Protein AF-A0A4Y8BKF9-F1 (afdb_monomer_lite)

pLDDT: mean 77.12, std 15.65, range [38.72, 96.5]

Secondary structure (DSSP, 8-state):
-EEEPPPTT-TTTTTTTTT-EEE-S-HHHHHHHHHHHHHHHHHHHTT-S--SHHHHHHHHHHHHHTTS-EEEEEEE-TT----HHHHHHHHHHHHHHHHTTT--EEEEEESB-TTT-S-EEEEEEESHHHHHHHHHHHHHHTTSSS-HHHHH--S-PPPHHHH-TT---B-HHHHHHHHHHHHHHHHHHHT-S-HHHHHHHHHHHHHHHHHHHHHHHHHHHHH-------S--SSTTS-HHHHHHHHHHHHHHHHHH--

Foldseek 3Di:
DKFAFQALVDCVPCVLLVLKDFQDDDPVVVVVLNVLSVQLVVCVVVVHPCSCSSVSSVVQVVRQVVVHGKIKAKWAQQQDDLEPVSSVVLSVVLSVVCNVVVWGWMKDWFQADQFPRHTIIMTIHPPRVVSLQSSLVSSCVVVSDVHSCGTRDDPDRGGNCVVPVPGDGDHSVVVNVVVVVVVVVVCVVVVPCPPVNVVVVVVVVVVVVVVVVVVVVVVVVVPPPDDDDPDDPPPVVDDPVRVVVVVVVVVVVVVVVVD

Radius of gyration: 30.46 Å; chains: 1; bounding box: 53×56×96 Å

Structure (mmCIF, N/CA/C/O backbone):
data_AF-A0A4Y8BKF9-F1
#
_entry.id   AF-A0A4Y8BKF9-F1
#
loop_
_atom_site.group_PDB
_atom_site.id
_atom_site.type_symbol
_atom_site.label_atom_id
_atom_site.label_alt_id
_atom_site.label_comp_id
_atom_site.label_asym_id
_atom_site.label_entity_id
_atom_site.label_seq_id
_atom_site.pdbx_PDB_ins_code
_atom_site.Cartn_x
_atom_site.Cartn_y
_atom_site.Cartn_z
_atom_site.occupancy
_atom_site.B_iso_or_equiv
_atom_site.auth_seq_id
_atom_site.auth_comp_id
_atom_site.auth_asym_id
_atom_site.auth_atom_id
_atom_site.pdbx_PDB_model_num
ATOM 1 N N . MET A 1 1 ? -1.433 5.515 13.920 1.00 78.81 1 MET A N 1
ATOM 2 C CA . MET A 1 1 ? -2.351 6.659 13.879 1.00 78.81 1 MET A CA 1
ATOM 3 C C . MET A 1 1 ? -3.638 6.262 13.173 1.00 78.81 1 MET A C 1
ATOM 5 O O . MET A 1 1 ? -3.646 6.139 11.949 1.00 78.81 1 MET A O 1
ATOM 9 N N . ILE A 1 2 ? -4.714 6.058 13.935 1.00 82.31 2 ILE A N 1
ATOM 10 C CA . ILE A 1 2 ? -6.032 5.704 13.391 1.00 82.31 2 ILE A CA 1
ATOM 11 C C . ILE A 1 2 ? -6.789 6.954 12.957 1.00 82.31 2 ILE A C 1
ATOM 13 O O . ILE A 1 2 ? -6.888 7.935 13.692 1.00 82.31 2 ILE A O 1
ATOM 17 N N . GLN A 1 3 ? -7.345 6.897 11.757 1.00 81.69 3 GLN A N 1
ATOM 18 C CA . GLN A 1 3 ? -8.170 7.928 11.153 1.00 81.69 3 GLN A CA 1
ATOM 19 C C . GLN A 1 3 ? -9.443 7.292 10.590 1.00 81.69 3 GLN A C 1
ATOM 21 O O . GLN A 1 3 ? -9.523 6.081 10.365 1.00 81.69 3 GLN A O 1
ATOM 26 N N . GLN A 1 4 ? -10.439 8.130 10.308 1.00 77.81 4 GLN A N 1
ATOM 27 C CA . GLN A 1 4 ? -11.587 7.717 9.504 1.00 77.81 4 GLN A CA 1
ATOM 28 C C . GLN A 1 4 ? -11.123 7.140 8.156 1.00 77.81 4 GLN A C 1
ATOM 30 O O . GLN A 1 4 ? -10.035 7.466 7.662 1.00 77.81 4 GLN A O 1
ATOM 35 N N . ALA A 1 5 ? -11.940 6.276 7.548 1.00 68.25 5 ALA A N 1
ATOM 36 C CA . ALA A 1 5 ? -11.662 5.805 6.195 1.00 68.25 5 ALA A CA 1
ATOM 37 C C . ALA A 1 5 ? -11.415 6.996 5.266 1.00 68.25 5 ALA A C 1
ATOM 39 O O . ALA A 1 5 ? -12.181 7.967 5.252 1.00 68.25 5 ALA A O 1
ATOM 40 N N . ARG A 1 6 ? -10.357 6.909 4.457 1.00 75.56 6 ARG A N 1
ATOM 41 C CA . ARG A 1 6 ? -10.142 7.877 3.384 1.00 75.56 6 ARG A CA 1
ATOM 42 C C . ARG A 1 6 ? -11.386 7.907 2.494 1.00 75.56 6 ARG A C 1
ATOM 44 O O . ARG A 1 6 ? -11.911 6.867 2.101 1.00 75.56 6 ARG A O 1
ATOM 51 N N . SER A 1 7 ? -11.865 9.107 2.175 1.00 65.25 7 SER A N 1
ATOM 52 C CA . SER A 1 7 ? -13.007 9.258 1.273 1.00 65.25 7 SER A CA 1
ATOM 53 C C . SER A 1 7 ? -12.655 8.773 -0.135 1.00 65.25 7 SER A C 1
ATOM 55 O O . SER A 1 7 ? -11.487 8.775 -0.535 1.00 65.25 7 SER A O 1
ATOM 57 N N . SER A 1 8 ? -13.666 8.450 -0.941 1.00 61.62 8 SER A N 1
ATOM 58 C CA . SER A 1 8 ? -13.463 8.118 -2.356 1.00 61.62 8 SER A CA 1
ATOM 59 C C . SER A 1 8 ? -12.890 9.264 -3.189 1.00 61.62 8 SER A C 1
ATOM 61 O O . SER A 1 8 ? -12.451 9.041 -4.311 1.00 61.62 8 SER A O 1
ATOM 63 N N . ASN A 1 9 ? -12.856 10.486 -2.654 1.00 63.34 9 ASN A N 1
ATOM 64 C CA . ASN A 1 9 ? -12.213 11.634 -3.286 1.00 63.34 9 ASN A CA 1
ATOM 65 C C . ASN A 1 9 ? -10.770 11.849 -2.787 1.00 63.34 9 ASN A C 1
ATOM 67 O O . ASN A 1 9 ? -10.042 12.650 -3.370 1.00 63.34 9 ASN A O 1
ATOM 71 N N . SER A 1 10 ? -10.315 11.115 -1.764 1.00 70.56 10 SER A N 1
ATOM 72 C CA . SER A 1 10 ? -8.987 11.280 -1.161 1.00 70.56 10 SER A CA 1
ATOM 73 C C . SER A 1 10 ? -7.849 10.942 -2.119 1.00 70.56 10 SER A C 1
ATOM 75 O O . SER A 1 10 ? -7.680 9.794 -2.520 1.00 70.56 10 SER A O 1
ATOM 77 N N . ARG A 1 11 ? -6.991 11.919 -2.413 1.00 71.00 11 ARG A N 1
ATOM 78 C CA . ARG A 1 11 ? -5.780 11.707 -3.224 1.00 71.00 11 ARG A CA 1
ATOM 79 C C . ARG A 1 11 ? -4.718 10.827 -2.539 1.00 71.00 11 ARG A C 1
ATOM 81 O O . ARG A 1 11 ? -3.703 10.551 -3.166 1.00 71.00 11 ARG A O 1
ATOM 88 N N . SER A 1 12 ? -4.930 10.419 -1.283 1.00 73.00 12 SER A N 1
ATOM 89 C CA . SER A 1 12 ? -3.997 9.568 -0.529 1.00 73.00 12 SER A CA 1
ATOM 90 C C . SER A 1 12 ? -4.264 8.070 -0.687 1.00 73.00 12 SER A C 1
ATOM 92 O O . SER A 1 12 ? -3.336 7.281 -0.576 1.00 73.00 12 SER A O 1
ATOM 94 N N . PHE A 1 13 ? -5.513 7.667 -0.942 1.00 83.88 13 PHE A N 1
ATOM 95 C CA . PHE A 1 13 ? -5.872 6.253 -1.079 1.00 83.88 13 PHE A CA 1
ATOM 96 C C . PHE A 1 13 ? -5.719 5.784 -2.530 1.00 83.88 13 PHE A C 1
ATOM 98 O O . PHE A 1 13 ? -6.175 6.473 -3.446 1.00 83.88 13 PHE A O 1
ATOM 105 N N . LEU A 1 14 ? -5.092 4.623 -2.741 1.00 85.50 14 LEU A N 1
ATOM 106 C CA . LEU A 1 14 ? -4.638 4.151 -4.056 1.00 85.50 14 LEU A CA 1
ATOM 107 C C . LEU A 1 14 ? -3.698 5.165 -4.720 1.00 85.50 14 LEU A C 1
ATOM 109 O O . LEU A 1 14 ? -3.727 5.362 -5.941 1.00 85.50 14 LEU A O 1
ATOM 113 N N . ARG A 1 15 ? -2.886 5.863 -3.919 1.00 84.69 15 ARG A N 1
ATOM 114 C CA . ARG A 1 15 ? -1.826 6.735 -4.439 1.00 84.69 15 ARG A CA 1
ATOM 115 C C . ARG A 1 15 ? -0.695 5.867 -4.966 1.00 84.69 15 ARG A C 1
ATOM 117 O O . ARG A 1 15 ? -0.382 5.954 -6.149 1.00 84.69 15 ARG A O 1
ATOM 124 N N . GLU A 1 16 ? -0.220 4.949 -4.136 1.00 86.62 16 GLU A N 1
ATOM 125 C CA . GLU A 1 16 ? 0.826 3.978 -4.470 1.00 86.62 16 GLU A CA 1
ATOM 126 C C . GLU A 1 16 ? 0.186 2.701 -5.032 1.00 86.62 16 GLU A C 1
ATOM 128 O O . GLU A 1 16 ? 0.509 1.586 -4.642 1.00 86.62 16 GLU A O 1
ATOM 133 N N . ALA A 1 17 ? -0.782 2.871 -5.939 1.00 83.00 17 ALA A N 1
ATOM 134 C CA . ALA A 1 17 ? -1.580 1.775 -6.490 1.00 83.00 17 ALA A CA 1
ATOM 135 C C . ALA A 1 17 ? -0.741 0.744 -7.262 1.00 83.00 17 ALA A C 1
ATOM 137 O O . ALA A 1 17 ? -1.149 -0.403 -7.380 1.00 83.00 17 ALA A O 1
ATOM 138 N N . GLU A 1 18 ? 0.416 1.143 -7.793 1.00 83.44 18 GLU A N 1
ATOM 139 C CA . GLU A 1 18 ? 1.339 0.233 -8.479 1.00 83.44 18 GLU A CA 1
ATOM 140 C C . GLU A 1 18 ? 1.978 -0.780 -7.516 1.00 83.44 18 GLU A C 1
ATOM 142 O O . GLU A 1 18 ? 2.166 -1.941 -7.875 1.00 83.44 18 GLU A O 1
ATOM 147 N N . ASP A 1 19 ? 2.229 -0.363 -6.274 1.00 82.56 19 ASP A N 1
ATOM 148 C CA . ASP A 1 19 ? 2.961 -1.138 -5.270 1.00 82.56 19 ASP A CA 1
ATOM 149 C C . ASP A 1 19 ? 2.094 -1.526 -4.062 1.00 82.56 19 ASP A C 1
ATOM 151 O O . ASP A 1 19 ? 2.598 -2.038 -3.059 1.00 82.56 19 ASP A O 1
ATOM 155 N N . CYS A 1 20 ? 0.779 -1.318 -4.142 1.00 86.00 20 CYS A N 1
ATOM 156 C CA . CYS A 1 20 ? -0.128 -1.667 -3.058 1.00 86.00 20 CYS A CA 1
ATOM 157 C C . CYS A 1 20 ? -0.299 -3.186 -2.921 1.00 86.00 20 CYS A C 1
ATOM 159 O O . CYS A 1 20 ? 0.032 -3.980 -3.807 1.00 86.00 20 CYS A O 1
ATOM 161 N N . VAL A 1 21 ? -0.804 -3.609 -1.768 1.00 88.19 21 VAL A N 1
ATOM 162 C CA . VAL A 1 21 ? -1.146 -5.002 -1.483 1.00 88.19 21 VAL A CA 1
ATOM 163 C C . VAL A 1 21 ? -2.627 -5.075 -1.159 1.00 8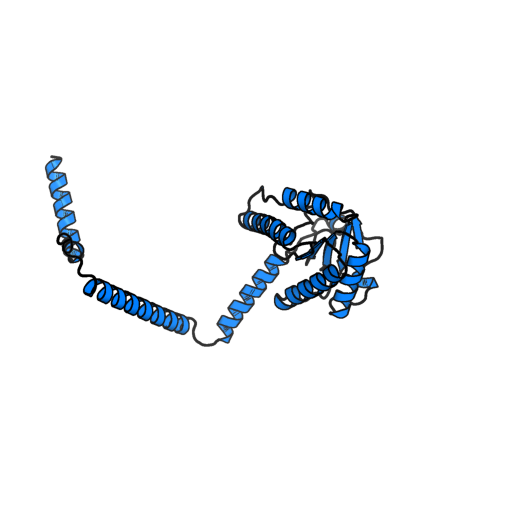8.19 21 VAL A C 1
ATOM 165 O O . VAL A 1 21 ? -3.105 -4.370 -0.269 1.00 88.19 21 VAL A O 1
ATOM 168 N N . LEU A 1 22 ? -3.342 -5.941 -1.873 1.00 87.38 22 LEU A N 1
ATOM 169 C CA . LEU A 1 22 ? -4.737 -6.267 -1.604 1.00 87.38 22 LEU A CA 1
ATOM 170 C C . LEU A 1 22 ? -4.801 -7.473 -0.661 1.00 87.38 22 LEU A C 1
ATOM 172 O O . LEU A 1 22 ? -4.317 -8.545 -1.016 1.00 87.38 22 LEU A O 1
ATOM 176 N N . ILE A 1 23 ? -5.420 -7.306 0.508 1.00 90.69 23 ILE A N 1
ATOM 177 C CA . ILE A 1 23 ? -5.769 -8.404 1.418 1.00 90.69 23 ILE A CA 1
ATOM 178 C C . ILE A 1 23 ? -7.295 -8.506 1.433 1.00 90.69 23 ILE A C 1
ATOM 180 O O . ILE A 1 23 ? -7.961 -7.677 2.050 1.00 90.69 23 ILE A O 1
ATOM 184 N N . LEU A 1 24 ? -7.862 -9.467 0.704 1.00 87.88 24 LEU A N 1
ATOM 185 C CA . LEU A 1 24 ? -9.312 -9.634 0.539 1.00 87.88 24 LEU A CA 1
ATOM 186 C C . LEU A 1 24 ? -9.714 -11.092 0.786 1.00 87.88 24 LEU A C 1
ATOM 188 O O . LEU A 1 24 ? -8.884 -11.990 0.767 1.00 87.88 24 LEU A O 1
ATOM 192 N N . ASP A 1 25 ? -11.007 -11.311 0.981 1.00 85.00 25 ASP A N 1
ATOM 193 C CA . ASP A 1 25 ? -11.620 -12.586 1.370 1.00 85.00 25 ASP A CA 1
ATOM 194 C C . ASP A 1 25 ? -11.544 -13.702 0.315 1.00 85.00 25 ASP A C 1
ATOM 196 O O . ASP A 1 25 ? -11.769 -14.866 0.638 1.00 85.00 25 ASP A O 1
ATOM 200 N N . SER A 1 26 ? -11.289 -13.362 -0.951 1.00 81.81 26 SER A N 1
ATOM 201 C CA . SER A 1 26 ? -11.258 -14.329 -2.049 1.00 81.81 26 SER A CA 1
ATOM 202 C C . SER A 1 26 ? -10.315 -13.915 -3.174 1.00 81.81 26 SER A C 1
ATOM 204 O O . SER A 1 26 ? -10.102 -12.728 -3.443 1.00 81.81 26 SER A O 1
ATOM 206 N N . VAL A 1 27 ? -9.786 -14.914 -3.883 1.00 81.81 27 VAL A N 1
ATOM 207 C CA . VAL A 1 27 ? -8.914 -14.718 -5.050 1.00 81.81 27 VAL A CA 1
ATOM 208 C C . VAL A 1 27 ? -9.668 -14.015 -6.181 1.00 81.81 27 VAL A C 1
ATOM 210 O O . VAL A 1 27 ? -9.088 -13.202 -6.898 1.00 81.81 27 VAL A O 1
ATOM 213 N N . GLU A 1 28 ? -10.970 -14.263 -6.322 1.00 85.19 28 GLU A N 1
ATOM 214 C CA . GLU A 1 28 ? -11.837 -13.584 -7.281 1.00 85.19 28 GLU A CA 1
ATOM 215 C C . GLU A 1 28 ? -11.883 -12.075 -7.023 1.00 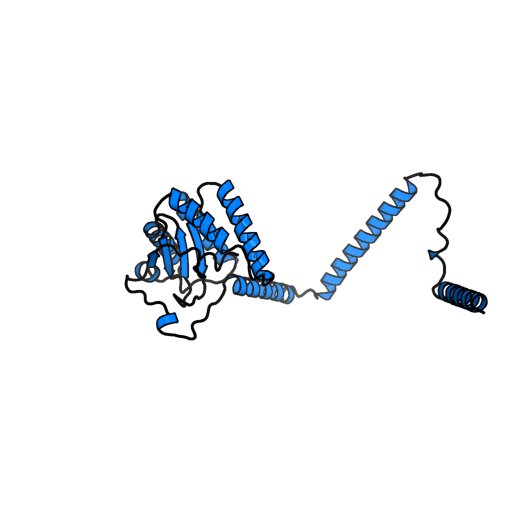85.19 28 GLU A C 1
ATOM 217 O O . GLU A 1 28 ? -11.674 -11.287 -7.950 1.00 85.19 28 GLU A O 1
ATOM 222 N N . ASN A 1 29 ? -12.088 -11.665 -5.766 1.00 82.44 29 ASN A N 1
ATOM 223 C CA . ASN A 1 29 ? -12.086 -10.253 -5.392 1.00 82.44 29 ASN A CA 1
ATOM 224 C C . ASN A 1 29 ? -10.698 -9.629 -5.591 1.00 82.44 29 ASN A C 1
ATOM 226 O O . ASN A 1 29 ? -10.603 -8.531 -6.144 1.00 82.44 29 ASN A O 1
ATOM 230 N N . ILE A 1 30 ? -9.621 -10.333 -5.223 1.00 82.81 30 ILE A N 1
ATOM 231 C CA . ILE A 1 30 ? -8.242 -9.875 -5.466 1.00 82.81 30 ILE A CA 1
ATOM 232 C C . ILE A 1 30 ? -8.019 -9.624 -6.959 1.00 82.81 30 ILE A C 1
ATOM 234 O O . ILE A 1 30 ? -7.621 -8.525 -7.341 1.00 82.81 30 ILE A O 1
ATOM 238 N N . ASN A 1 31 ? -8.333 -10.595 -7.817 1.00 80.44 31 ASN A N 1
ATOM 239 C CA . ASN A 1 31 ? -8.144 -10.483 -9.263 1.00 80.44 31 ASN A CA 1
ATOM 240 C C . ASN A 1 31 ? -8.976 -9.346 -9.868 1.00 80.44 31 ASN A C 1
ATOM 242 O O . ASN A 1 31 ? -8.484 -8.588 -10.710 1.00 80.44 31 ASN A O 1
ATOM 246 N N . TYR A 1 32 ? -10.224 -9.197 -9.419 1.00 90.75 32 TYR A N 1
ATOM 247 C CA . TYR A 1 32 ? -11.100 -8.118 -9.855 1.00 90.75 32 TYR A CA 1
ATOM 248 C C . TYR A 1 32 ? -10.501 -6.743 -9.532 1.00 90.75 32 TYR A C 1
ATOM 250 O O . TYR A 1 32 ? -10.295 -5.929 -10.437 1.00 90.75 32 TYR A O 1
ATOM 258 N N . PHE A 1 33 ? -10.150 -6.491 -8.268 1.00 89.75 33 PHE A N 1
ATOM 259 C CA . PHE A 1 33 ? -9.596 -5.199 -7.857 1.00 89.75 33 PHE A CA 1
ATOM 260 C C . PHE A 1 33 ? -8.196 -4.953 -8.417 1.00 89.75 33 PHE A C 1
ATOM 262 O O . PHE A 1 33 ? -7.894 -3.818 -8.790 1.00 89.75 33 PHE A O 1
ATOM 269 N N . GLN A 1 34 ? -7.381 -5.996 -8.581 1.00 87.88 34 GLN A N 1
ATOM 270 C CA . GLN A 1 34 ? -6.091 -5.888 -9.255 1.00 87.88 34 GLN A CA 1
ATOM 271 C C . GLN A 1 34 ? -6.263 -5.427 -10.706 1.00 87.88 34 GLN A C 1
ATOM 273 O O . GLN A 1 34 ? -5.511 -4.574 -11.170 1.00 87.88 34 GLN A O 1
ATOM 278 N N . SER A 1 35 ? -7.278 -5.921 -11.424 1.00 86.81 35 SER A N 1
ATOM 279 C CA . SER A 1 35 ? -7.554 -5.471 -12.796 1.00 86.81 35 SER A CA 1
ATOM 280 C C . SER A 1 35 ? -7.942 -3.986 -12.856 1.00 86.81 35 SER A C 1
ATOM 282 O O . SER A 1 35 ? -7.447 -3.248 -13.713 1.00 86.81 35 SER A O 1
ATOM 284 N N . LEU A 1 36 ? -8.762 -3.514 -11.907 1.00 90.12 36 LEU A N 1
ATOM 285 C CA . LEU A 1 36 ? -9.132 -2.102 -11.795 1.00 90.12 36 LEU A CA 1
ATOM 286 C C . LEU A 1 36 ? -7.909 -1.234 -11.493 1.00 90.12 36 LEU A C 1
ATOM 288 O O . LEU A 1 36 ? -7.715 -0.200 -12.131 1.00 90.12 36 LEU A O 1
ATOM 292 N N . ILE A 1 37 ? -7.064 -1.671 -10.560 1.00 88.50 37 ILE A N 1
ATOM 293 C CA . ILE A 1 37 ? -5.828 -0.981 -10.186 1.00 88.50 37 ILE A CA 1
ATOM 294 C C . ILE A 1 37 ? -4.852 -0.920 -11.363 1.00 88.50 37 ILE A C 1
ATOM 296 O O . ILE A 1 37 ? -4.347 0.159 -11.668 1.00 88.50 37 ILE A O 1
ATOM 300 N N . ASN A 1 38 ? -4.648 -2.023 -12.085 1.00 86.62 38 ASN A N 1
ATOM 301 C CA . ASN A 1 38 ? -3.784 -2.060 -13.267 1.00 86.62 38 ASN A CA 1
ATOM 302 C C . ASN A 1 38 ? -4.249 -1.057 -14.332 1.00 86.62 38 ASN A C 1
ATOM 304 O O . ASN A 1 38 ? -3.431 -0.334 -14.902 1.00 86.62 38 ASN A O 1
ATOM 308 N N . ASN A 1 39 ? -5.563 -0.956 -14.555 1.00 89.75 39 ASN A N 1
ATOM 309 C CA . ASN A 1 39 ? -6.135 0.039 -15.462 1.00 89.75 39 ASN A CA 1
ATOM 310 C C . ASN A 1 39 ? -5.879 1.473 -14.975 1.00 89.75 39 ASN A C 1
ATOM 312 O O . ASN A 1 39 ? -5.490 2.330 -15.769 1.00 89.75 39 ASN A O 1
ATOM 316 N N . VAL A 1 40 ? -6.050 1.739 -13.676 1.00 89.19 40 VAL A N 1
ATOM 317 C CA . VAL A 1 40 ? -5.749 3.049 -13.074 1.00 89.19 40 VAL A CA 1
ATOM 318 C C . VAL A 1 40 ? -4.278 3.418 -13.272 1.00 89.19 40 VAL A C 1
ATOM 320 O O . VAL A 1 40 ? -3.981 4.538 -13.691 1.00 89.19 40 VAL A O 1
ATOM 323 N N . VAL A 1 41 ? -3.360 2.489 -12.999 1.00 87.88 41 VAL A N 1
ATOM 324 C CA . VAL A 1 41 ? -1.910 2.690 -13.141 1.00 87.88 41 VAL A CA 1
ATOM 325 C C . VAL A 1 41 ? -1.535 2.951 -14.601 1.00 87.88 41 VAL A C 1
ATOM 327 O O . VAL A 1 41 ? -0.834 3.922 -14.882 1.00 87.88 41 VAL A O 1
ATOM 330 N N . ALA A 1 42 ? -2.048 2.155 -15.545 1.00 88.12 42 ALA A N 1
ATOM 331 C CA . ALA A 1 42 ? -1.788 2.341 -16.973 1.00 88.12 42 ALA A CA 1
ATOM 332 C C . ALA A 1 42 ? -2.227 3.731 -17.464 1.00 88.12 42 ALA A C 1
ATOM 334 O O . ALA A 1 42 ? -1.465 4.437 -18.122 1.00 88.12 42 ALA A O 1
ATOM 335 N N . LYS A 1 43 ? -3.427 4.170 -17.071 1.00 89.44 43 LYS A N 1
ATOM 336 C CA . LYS A 1 43 ? -3.952 5.495 -17.428 1.00 89.44 43 LYS A CA 1
ATOM 337 C C . LYS A 1 43 ? -3.160 6.644 -16.807 1.00 89.44 43 LYS A C 1
ATOM 339 O O . LYS A 1 43 ? -2.952 7.663 -17.462 1.00 89.44 43 LYS A O 1
ATOM 344 N N . ARG A 1 44 ? -2.682 6.486 -15.565 1.00 86.31 44 ARG A N 1
ATOM 345 C CA . ARG A 1 44 ? -1.790 7.468 -14.918 1.00 86.31 44 ARG A CA 1
ATOM 346 C C . ARG A 1 44 ? -0.481 7.624 -15.685 1.00 86.31 44 ARG A C 1
ATOM 348 O O . ARG A 1 44 ? -0.077 8.753 -15.935 1.00 86.31 44 ARG A O 1
ATOM 355 N N . LYS A 1 45 ? 0.131 6.516 -16.116 1.00 85.94 45 LYS A N 1
ATOM 356 C CA . LYS A 1 45 ? 1.358 6.531 -16.934 1.00 85.94 45 LYS A CA 1
ATOM 357 C C . LYS A 1 45 ? 1.155 7.238 -18.281 1.00 85.94 45 LYS A C 1
ATOM 359 O O . LYS A 1 45 ? 2.073 7.883 -18.773 1.00 85.94 45 LYS A O 1
ATOM 364 N N . ASN A 1 46 ? -0.061 7.192 -18.824 1.00 86.88 46 ASN A N 1
ATOM 365 C CA . ASN A 1 46 ? -0.451 7.911 -20.041 1.00 86.88 46 ASN A CA 1
ATOM 366 C C . ASN A 1 46 ? -0.903 9.367 -19.801 1.00 86.88 46 ASN A C 1
ATOM 368 O O . ASN A 1 46 ? -1.372 10.015 -20.735 1.00 86.88 46 ASN A O 1
ATOM 372 N N . ASN A 1 47 ? -0.775 9.899 -18.577 1.00 84.00 47 ASN A N 1
ATOM 373 C CA . ASN A 1 47 ? -1.226 11.242 -18.186 1.00 84.00 47 ASN A CA 1
ATOM 374 C C . ASN A 1 47 ? -2.722 11.512 -18.453 1.00 84.00 47 ASN A C 1
ATOM 376 O O . ASN A 1 47 ? -3.128 12.650 -18.701 1.00 84.00 47 ASN A O 1
ATOM 380 N N . GLU A 1 48 ? -3.567 10.479 -18.392 1.00 86.12 48 GLU A N 1
ATOM 381 C CA . GLU A 1 48 ? -5.007 10.646 -18.578 1.00 86.12 48 GLU A CA 1
ATOM 382 C C . GLU A 1 48 ? -5.656 11.346 -17.375 1.00 86.12 48 GLU A C 1
ATOM 384 O O . GLU A 1 48 ? -5.421 10.998 -16.217 1.00 86.12 48 GLU A O 1
ATOM 389 N N . THR A 1 49 ? -6.555 12.298 -17.643 1.00 80.81 49 THR A N 1
ATOM 390 C CA . THR A 1 49 ? -7.309 13.006 -16.594 1.00 80.81 49 THR A CA 1
ATOM 391 C C . THR A 1 49 ? -8.274 12.078 -15.844 1.00 80.81 49 THR A C 1
ATOM 393 O O . THR A 1 49 ? -8.447 12.206 -14.631 1.00 80.81 49 THR A O 1
ATOM 396 N N . TYR A 1 50 ? -8.887 11.117 -16.545 1.00 84.12 50 TYR A N 1
ATOM 397 C CA . TYR A 1 50 ? -9.894 10.202 -16.000 1.00 84.12 50 TYR A CA 1
ATOM 398 C C . TYR A 1 50 ? -9.344 8.783 -15.868 1.00 84.12 50 TYR A C 1
ATOM 400 O O . TYR A 1 50 ? -9.504 7.928 -16.738 1.00 84.12 50 TYR A O 1
ATOM 408 N N . THR A 1 51 ? -8.712 8.522 -14.728 1.00 86.19 51 THR A N 1
ATOM 409 C CA . THR A 1 51 ? -8.003 7.257 -14.482 1.00 86.19 51 THR A CA 1
ATOM 410 C C . THR A 1 51 ? -8.904 6.117 -14.004 1.00 86.19 51 THR A C 1
ATOM 412 O O . THR A 1 51 ? -8.484 4.969 -14.048 1.00 86.19 51 THR A O 1
ATOM 415 N N . GLY A 1 52 ? -10.133 6.393 -13.552 1.00 87.88 52 GLY A N 1
ATOM 416 C CA . GLY A 1 52 ? -10.997 5.391 -12.905 1.00 87.88 52 GLY A CA 1
ATOM 417 C C . GLY A 1 52 ? -10.684 5.169 -11.415 1.00 87.88 52 GLY A C 1
ATOM 418 O O . GLY A 1 52 ? -11.242 4.282 -10.770 1.00 87.88 52 GLY A O 1
ATOM 419 N N . ALA A 1 53 ? -9.760 5.954 -10.844 1.00 87.88 53 ALA A N 1
ATOM 420 C CA . ALA A 1 53 ? -9.299 5.764 -9.470 1.00 87.88 53 ALA A CA 1
ATOM 421 C C . ALA A 1 53 ? -10.395 6.030 -8.431 1.00 87.88 53 ALA A C 1
ATOM 423 O O . ALA A 1 53 ? -10.361 5.472 -7.338 1.00 87.88 53 ALA A O 1
ATOM 424 N N . LYS A 1 54 ? -11.344 6.928 -8.721 1.00 88.62 54 LYS A N 1
ATOM 425 C CA . LYS A 1 54 ? -12.466 7.209 -7.817 1.00 88.62 54 LYS A CA 1
ATOM 426 C C . LYS A 1 54 ? -13.389 5.998 -7.732 1.00 88.62 54 LYS A C 1
ATOM 428 O O . LYS A 1 54 ? -13.669 5.534 -6.636 1.00 88.62 54 LYS A O 1
ATOM 433 N N . GLU A 1 55 ? -13.762 5.454 -8.876 1.00 89.50 55 GLU A N 1
ATOM 434 C CA . GLU A 1 55 ? -14.637 4.300 -9.025 1.00 89.50 55 GLU A CA 1
ATOM 435 C C . GLU A 1 55 ? -14.020 3.063 -8.364 1.00 89.50 55 GLU A C 1
ATOM 437 O O . GLU A 1 55 ? -14.694 2.373 -7.602 1.00 89.50 55 GLU A O 1
ATOM 442 N N . ALA A 1 56 ? -12.717 2.832 -8.570 1.00 91.19 56 ALA A N 1
ATOM 443 C CA . ALA A 1 56 ? -11.988 1.755 -7.900 1.00 91.19 56 ALA A CA 1
ATOM 444 C C . ALA A 1 56 ? -12.041 1.891 -6.367 1.00 91.19 56 ALA A C 1
ATOM 446 O O . ALA A 1 56 ? -12.347 0.923 -5.672 1.00 91.19 56 ALA A O 1
ATOM 447 N N . ARG A 1 57 ? -11.813 3.102 -5.831 1.00 92.50 57 ARG A N 1
ATOM 448 C CA . ARG A 1 57 ? -11.916 3.370 -4.385 1.00 92.50 57 ARG A CA 1
ATOM 449 C C . ARG A 1 57 ? -13.333 3.167 -3.861 1.00 92.50 57 ARG A C 1
ATOM 451 O O . ARG A 1 57 ? -13.497 2.586 -2.796 1.00 92.50 57 ARG A O 1
ATOM 458 N N . GLU A 1 58 ? -14.351 3.640 -4.577 1.00 92.19 58 GLU A N 1
ATOM 459 C CA . GLU A 1 58 ? -15.754 3.503 -4.161 1.00 92.19 58 GLU A CA 1
ATOM 460 C C . GLU A 1 58 ? -16.167 2.043 -4.053 1.00 92.19 58 GLU A C 1
ATOM 462 O O . GLU A 1 58 ? -16.711 1.638 -3.027 1.00 92.19 58 GLU A O 1
ATOM 467 N N . GLN A 1 59 ? -15.853 1.246 -5.074 1.00 94.19 59 GLN A N 1
ATOM 468 C CA . GLN A 1 59 ? -16.179 -0.176 -5.091 1.00 94.19 59 GLN A CA 1
ATOM 469 C C . GLN A 1 59 ? -15.437 -0.944 -3.997 1.00 94.19 59 GLN A C 1
ATOM 471 O O . GLN A 1 59 ? -16.028 -1.779 -3.315 1.00 94.19 59 GLN A O 1
ATOM 476 N N . LEU A 1 60 ? -14.161 -0.625 -3.784 1.00 93.44 60 LEU A N 1
ATOM 477 C CA . LEU A 1 60 ? -13.337 -1.280 -2.777 1.00 93.44 60 LEU A CA 1
ATOM 478 C C . LEU A 1 60 ? -13.802 -0.945 -1.354 1.00 93.44 60 LEU A C 1
ATOM 480 O O . LEU A 1 60 ? -13.972 -1.841 -0.531 1.00 93.44 60 LEU A O 1
ATOM 484 N N . LEU A 1 61 ? -14.085 0.330 -1.069 1.00 93.62 61 LEU A N 1
ATOM 485 C CA . LEU A 1 61 ? -14.651 0.742 0.219 1.00 93.62 61 LEU A CA 1
ATOM 486 C C . LEU A 1 61 ? -16.037 0.130 0.440 1.00 93.62 61 LEU A C 1
ATOM 488 O O . LEU A 1 61 ? -16.359 -0.241 1.565 1.00 93.62 61 LEU A O 1
ATOM 492 N N . ALA A 1 62 ? -16.858 0.026 -0.608 1.00 94.44 62 ALA A N 1
ATOM 493 C CA . ALA A 1 62 ? -18.162 -0.622 -0.525 1.00 94.44 62 ALA A CA 1
ATOM 494 C C . ALA A 1 62 ? -18.034 -2.115 -0.194 1.00 94.44 62 ALA A C 1
ATOM 496 O O . ALA A 1 62 ? -18.780 -2.596 0.657 1.00 94.44 62 ALA A O 1
ATOM 497 N N . LEU A 1 63 ? -17.072 -2.824 -0.800 1.00 94.81 63 LEU A N 1
ATOM 498 C CA . LEU A 1 63 ? -16.773 -4.213 -0.455 1.00 94.81 63 LEU A CA 1
ATOM 499 C C . LEU A 1 63 ? -16.354 -4.326 1.016 1.00 94.81 63 LEU A C 1
ATOM 501 O O . LEU A 1 63 ? -16.990 -5.054 1.770 1.00 94.81 63 LEU A O 1
ATOM 505 N N . LEU A 1 64 ? -15.338 -3.571 1.441 1.00 93.88 64 LEU A N 1
ATOM 506 C CA . LEU A 1 64 ? -14.777 -3.652 2.796 1.00 93.88 64 LEU A CA 1
ATOM 507 C C . LEU A 1 64 ? -15.815 -3.337 3.886 1.00 93.88 64 LEU A C 1
ATOM 509 O O . LEU A 1 64 ? -15.863 -4.020 4.907 1.00 93.88 64 LEU A O 1
ATOM 513 N N . LYS A 1 65 ? -16.717 -2.377 3.636 1.00 94.44 65 LYS A N 1
ATOM 514 C CA . LYS A 1 65 ? -17.823 -2.033 4.550 1.00 94.44 65 LYS A CA 1
ATOM 515 C C . LYS A 1 65 ? -18.788 -3.188 4.820 1.00 94.44 65 LYS A C 1
ATOM 517 O O . LYS A 1 65 ? -19.473 -3.164 5.838 1.00 94.44 65 LYS A O 1
ATOM 522 N N . ARG A 1 66 ? -18.858 -4.195 3.942 1.00 94.44 66 ARG A N 1
ATOM 523 C CA . ARG A 1 66 ? -19.671 -5.400 4.178 1.00 94.44 66 ARG A CA 1
ATOM 524 C C . ARG A 1 66 ? -19.083 -6.297 5.268 1.00 94.44 66 ARG A C 1
ATOM 526 O O . ARG A 1 66 ? -19.831 -7.070 5.854 1.00 94.44 66 ARG A O 1
ATOM 533 N N . TYR A 1 67 ? -17.780 -6.191 5.534 1.00 91.81 67 TYR A N 1
ATOM 534 C CA . TYR A 1 67 ? -17.074 -7.004 6.528 1.00 91.81 67 TYR A CA 1
ATOM 535 C C . TYR A 1 67 ? -16.883 -6.280 7.866 1.00 91.81 67 TYR A C 1
ATOM 537 O O . TYR A 1 67 ? -16.603 -6.925 8.873 1.00 91.81 67 TYR A O 1
ATOM 545 N N . GLY A 1 68 ? -17.035 -4.954 7.906 1.00 92.62 68 GLY A N 1
ATOM 546 C CA . GLY A 1 68 ? -16.939 -4.188 9.145 1.00 92.62 68 GLY A CA 1
ATOM 547 C C . GLY A 1 68 ? -16.737 -2.693 8.933 1.00 92.62 68 GLY A C 1
ATOM 548 O O . GLY A 1 68 ? -16.796 -2.176 7.817 1.00 92.62 68 GLY A O 1
ATOM 549 N N . GLU A 1 69 ? -16.487 -1.988 10.035 1.00 93.62 69 GLU A N 1
ATOM 550 C CA . GLU A 1 69 ? -16.113 -0.577 9.993 1.00 93.62 69 GLU A CA 1
ATOM 551 C C . GLU A 1 69 ? -14.765 -0.416 9.279 1.00 93.62 69 GLU A C 1
ATOM 553 O O . GLU A 1 69 ? -13.775 -1.046 9.652 1.00 93.62 69 GLU A O 1
ATOM 558 N N . VAL A 1 70 ? -14.733 0.439 8.254 1.00 94.50 70 VAL A N 1
ATOM 559 C CA . VAL A 1 70 ? -13.511 0.746 7.507 1.00 94.50 70 VAL A CA 1
ATOM 560 C C . VAL A 1 70 ? -12.858 1.979 8.109 1.00 94.50 70 VAL A C 1
ATOM 562 O O . VAL A 1 70 ? -13.499 3.022 8.255 1.00 94.50 70 VAL A O 1
ATOM 565 N N . LYS A 1 71 ? -11.569 1.868 8.410 1.00 93.81 71 LYS A N 1
ATOM 566 C CA . LYS A 1 71 ? -10.732 2.934 8.964 1.00 93.81 71 LYS A CA 1
ATOM 567 C C . LYS A 1 71 ? -9.382 2.958 8.254 1.00 93.81 71 LYS A C 1
ATOM 569 O O . LYS A 1 71 ? -9.052 2.056 7.485 1.00 93.81 71 LYS A O 1
ATOM 574 N N . THR A 1 72 ? -8.620 4.014 8.502 1.00 92.19 72 THR A N 1
ATOM 575 C CA . THR A 1 72 ? -7.248 4.146 8.010 1.00 92.19 72 THR A CA 1
ATOM 576 C C . THR A 1 72 ? -6.288 4.052 9.186 1.00 92.19 72 THR A C 1
ATOM 578 O O . THR A 1 72 ? -6.461 4.775 10.163 1.00 92.19 72 THR A O 1
ATOM 581 N N . ALA A 1 73 ? -5.270 3.207 9.093 1.00 92.69 73 ALA A N 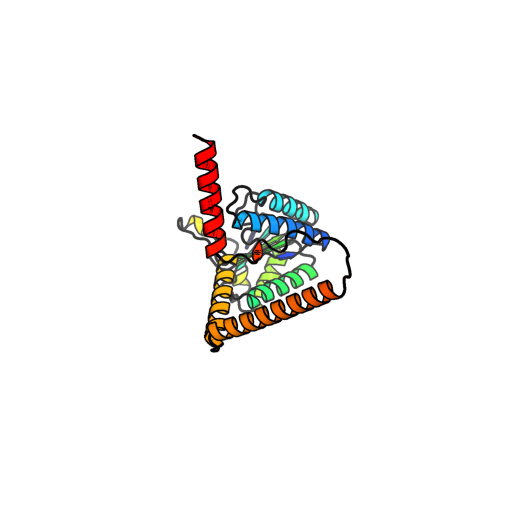1
ATOM 582 C CA . ALA A 1 73 ? -4.159 3.151 10.029 1.00 92.69 73 ALA A CA 1
ATOM 583 C C . ALA A 1 73 ? -2.879 3.587 9.322 1.00 92.69 73 ALA A C 1
ATOM 585 O O . ALA A 1 73 ? -2.527 3.042 8.281 1.00 92.69 73 ALA A O 1
ATOM 586 N N . ASN A 1 74 ? -2.174 4.554 9.899 1.00 92.19 74 ASN A N 1
ATOM 587 C CA . ASN A 1 74 ? -0.844 4.938 9.442 1.00 92.19 74 ASN A CA 1
ATOM 588 C C . ASN A 1 74 ? 0.199 4.522 10.482 1.00 92.19 74 ASN A C 1
ATOM 590 O O . ASN A 1 74 ? 0.026 4.833 11.663 1.00 92.19 74 ASN A O 1
ATOM 594 N N . VAL A 1 75 ? 1.270 3.864 10.045 1.00 93.38 75 VAL A N 1
ATOM 595 C CA . VAL A 1 75 ? 2.359 3.367 10.898 1.00 93.38 75 VAL A CA 1
ATOM 596 C C . VAL A 1 75 ? 3.687 3.888 10.369 1.00 93.38 75 VAL A C 1
ATOM 598 O O . VAL A 1 75 ? 3.996 3.693 9.196 1.00 93.38 75 VAL A O 1
ATOM 601 N N . TRP A 1 76 ? 4.474 4.553 11.212 1.00 93.06 76 TRP A N 1
ATOM 602 C CA . TRP A 1 76 ? 5.793 5.046 10.820 1.00 93.06 76 TRP A CA 1
ATOM 603 C C . TRP A 1 76 ? 6.798 3.912 10.636 1.00 93.06 76 TRP A C 1
ATOM 605 O O . TRP A 1 76 ? 6.793 2.923 11.367 1.00 93.06 76 TRP A O 1
ATOM 615 N N . CYS A 1 77 ? 7.672 4.087 9.649 1.00 92.94 77 CYS A N 1
ATOM 616 C CA . CYS A 1 77 ? 8.770 3.176 9.350 1.00 92.94 77 CYS A CA 1
ATOM 617 C C . CYS A 1 77 ? 9.986 3.979 8.866 1.00 92.94 77 CYS A C 1
ATOM 619 O O . CYS A 1 77 ? 10.429 3.851 7.727 1.00 92.94 77 CYS A O 1
ATOM 621 N N . ARG A 1 78 ? 10.501 4.878 9.713 1.00 91.31 78 ARG A N 1
ATOM 622 C CA . ARG A 1 78 ? 11.494 5.896 9.313 1.00 91.31 78 ARG A CA 1
ATOM 623 C C . ARG A 1 78 ? 12.820 5.330 8.811 1.00 91.31 78 ARG A C 1
ATOM 625 O O . ARG A 1 78 ? 13.499 6.004 8.043 1.00 91.31 78 ARG A O 1
ATOM 632 N N . ASN A 1 79 ? 13.156 4.106 9.205 1.00 91.44 79 ASN A N 1
ATOM 633 C CA . ASN A 1 79 ? 14.366 3.408 8.775 1.00 91.44 79 ASN A CA 1
ATOM 634 C C . ASN A 1 79 ? 14.082 2.406 7.640 1.00 91.44 79 ASN A C 1
ATOM 636 O O . ASN A 1 79 ? 14.803 1.420 7.496 1.00 91.44 79 ASN A O 1
ATOM 640 N N . LEU A 1 80 ? 13.010 2.611 6.864 1.00 91.69 80 LEU A N 1
ATOM 641 C CA . LEU A 1 80 ? 12.652 1.745 5.743 1.00 91.69 80 LEU A CA 1
ATOM 642 C C . LEU A 1 80 ? 13.791 1.672 4.717 1.00 91.69 80 LEU A C 1
ATOM 644 O O . LEU A 1 80 ? 14.249 2.688 4.195 1.00 91.69 80 LEU A O 1
ATOM 648 N N . ILE A 1 81 ? 14.193 0.448 4.384 1.00 88.38 81 ILE A N 1
ATOM 649 C CA . ILE A 1 81 ? 15.147 0.183 3.307 1.00 88.38 81 ILE A CA 1
ATOM 650 C C . ILE A 1 81 ? 14.383 0.168 1.984 1.00 88.38 81 ILE A C 1
ATOM 652 O O . ILE A 1 81 ? 13.530 -0.692 1.757 1.00 88.38 81 ILE A O 1
ATOM 656 N N . VAL A 1 82 ? 14.690 1.124 1.108 1.00 84.81 82 VAL A N 1
ATOM 657 C CA . VAL A 1 82 ? 14.034 1.269 -0.198 1.00 84.81 82 VAL A CA 1
ATOM 658 C C . VAL A 1 82 ? 14.805 0.480 -1.252 1.00 84.81 82 VAL A C 1
ATOM 660 O O . VAL A 1 82 ? 15.478 1.045 -2.108 1.00 84.81 82 VAL A O 1
ATOM 663 N N . GLU A 1 83 ? 14.710 -0.840 -1.141 1.00 82.81 83 GLU A N 1
ATOM 664 C CA . GLU A 1 83 ? 15.216 -1.796 -2.124 1.00 82.81 83 GLU A CA 1
ATOM 665 C C . GLU A 1 83 ? 14.082 -2.723 -2.550 1.00 82.81 83 GLU A C 1
ATOM 667 O O . GLU A 1 83 ? 13.333 -3.203 -1.695 1.00 82.81 83 GLU A O 1
ATOM 672 N N . ILE A 1 84 ? 13.955 -3.022 -3.844 1.00 77.31 84 ILE A N 1
ATOM 673 C CA . ILE A 1 84 ? 12.823 -3.816 -4.352 1.00 77.31 84 ILE A CA 1
ATOM 674 C C . ILE A 1 84 ? 12.606 -5.142 -3.611 1.00 77.31 84 ILE A C 1
ATOM 676 O O . ILE A 1 84 ? 11.471 -5.490 -3.281 1.00 77.31 84 ILE A O 1
ATOM 680 N N . ASP A 1 85 ? 13.684 -5.866 -3.319 1.00 79.56 85 ASP A N 1
ATOM 681 C CA . ASP A 1 85 ? 13.606 -7.168 -2.660 1.00 79.56 85 ASP A CA 1
ATOM 682 C C . ASP A 1 85 ? 13.116 -7.016 -1.215 1.00 79.56 85 ASP A C 1
ATOM 684 O O . ASP A 1 85 ? 12.274 -7.790 -0.763 1.00 79.56 85 ASP A O 1
ATOM 688 N N . LYS A 1 86 ? 13.556 -5.957 -0.523 1.00 84.56 86 LYS A N 1
ATOM 689 C CA . LYS A 1 86 ? 13.144 -5.634 0.850 1.00 84.56 86 LYS A CA 1
ATOM 690 C C . LYS A 1 86 ? 11.717 -5.122 0.941 1.00 84.56 86 LYS A C 1
ATOM 692 O O . LYS A 1 86 ? 10.976 -5.521 1.838 1.00 84.56 86 LYS A O 1
ATOM 697 N N . ILE A 1 87 ? 11.294 -4.315 -0.025 1.00 83.38 87 ILE A N 1
ATOM 698 C CA . ILE A 1 87 ? 9.907 -3.867 -0.137 1.00 83.38 87 ILE A CA 1
ATOM 699 C C . ILE A 1 87 ? 8.972 -5.056 -0.382 1.00 83.38 87 ILE A C 1
ATOM 701 O O . ILE A 1 87 ? 7.945 -5.176 0.284 1.00 83.38 87 ILE A O 1
ATOM 705 N N . ASN A 1 88 ? 9.329 -5.970 -1.287 1.00 79.38 88 ASN A N 1
ATOM 706 C CA . ASN A 1 88 ? 8.520 -7.159 -1.559 1.00 79.38 88 ASN A CA 1
ATOM 707 C C . ASN A 1 88 ? 8.492 -8.134 -0.373 1.00 79.38 88 ASN A C 1
ATOM 709 O O . ASN A 1 88 ? 7.436 -8.685 -0.064 1.00 79.38 88 ASN A O 1
ATOM 713 N N . GLU A 1 89 ? 9.619 -8.315 0.319 1.00 83.75 89 GLU A N 1
ATOM 714 C CA . GLU A 1 89 ? 9.698 -9.090 1.561 1.00 83.75 89 GLU A CA 1
ATOM 715 C C . GLU A 1 89 ? 8.724 -8.538 2.617 1.00 83.75 89 GLU A C 1
ATOM 717 O O . GLU A 1 89 ? 7.862 -9.273 3.106 1.00 83.75 89 GLU A O 1
ATOM 722 N N . LEU A 1 90 ? 8.782 -7.230 2.894 1.00 88.31 90 LEU A N 1
ATOM 723 C CA . LEU A 1 90 ? 7.888 -6.557 3.839 1.00 88.31 90 LEU A CA 1
ATOM 724 C C . LEU A 1 90 ? 6.410 -6.717 3.451 1.00 88.31 90 LEU A C 1
ATOM 726 O O . LEU A 1 90 ? 5.582 -7.068 4.295 1.00 88.31 90 LEU A O 1
ATOM 730 N N . ARG A 1 91 ? 6.079 -6.497 2.171 1.00 86.50 91 ARG A N 1
ATOM 731 C CA . ARG A 1 91 ? 4.717 -6.657 1.631 1.00 86.50 91 ARG A CA 1
ATOM 732 C C . ARG A 1 91 ? 4.185 -8.064 1.872 1.00 86.50 91 ARG A C 1
ATOM 734 O O . ARG A 1 91 ? 3.073 -8.206 2.371 1.00 86.50 91 ARG A O 1
ATOM 741 N N . ASN A 1 92 ? 4.980 -9.086 1.565 1.00 82.75 92 ASN A N 1
ATOM 742 C CA . ASN A 1 92 ? 4.581 -10.484 1.716 1.00 82.75 92 ASN A CA 1
ATOM 743 C C . ASN A 1 92 ? 4.361 -10.869 3.184 1.00 82.75 92 ASN A C 1
ATOM 745 O O . ASN A 1 92 ? 3.371 -11.528 3.503 1.00 82.75 92 ASN A O 1
ATOM 749 N N . ILE A 1 93 ? 5.252 -10.436 4.084 1.00 87.50 93 ILE A N 1
ATOM 750 C CA . ILE A 1 93 ? 5.121 -10.702 5.524 1.00 87.50 93 ILE A CA 1
ATOM 751 C C . ILE A 1 93 ? 3.834 -10.073 6.065 1.00 87.50 93 ILE A C 1
ATOM 753 O O . ILE A 1 93 ? 3.058 -10.744 6.748 1.00 87.50 93 ILE A O 1
ATOM 757 N N . LEU A 1 94 ? 3.590 -8.798 5.749 1.00 90.19 94 LEU A N 1
ATOM 758 C CA . LEU A 1 94 ? 2.409 -8.082 6.226 1.00 90.19 94 LEU A CA 1
ATOM 759 C C . LEU A 1 94 ? 1.118 -8.641 5.627 1.00 90.19 94 LEU A C 1
ATOM 761 O O . LEU A 1 94 ? 0.160 -8.842 6.370 1.00 90.19 94 LEU A O 1
ATOM 765 N N . ALA A 1 95 ? 1.102 -8.951 4.326 1.00 85.88 95 ALA A N 1
ATOM 766 C CA . ALA A 1 95 ? -0.043 -9.579 3.669 1.00 85.88 95 ALA A CA 1
ATOM 767 C C . ALA A 1 95 ? -0.450 -10.864 4.395 1.00 85.88 95 ALA A C 1
ATOM 769 O O . ALA A 1 95 ? -1.601 -11.013 4.794 1.00 85.88 95 ALA A O 1
ATOM 770 N N . LYS A 1 96 ? 0.526 -11.747 4.640 1.00 84.25 96 LYS A N 1
ATOM 771 C CA . LYS A 1 96 ? 0.314 -13.022 5.323 1.00 84.25 96 LYS A CA 1
ATOM 772 C C . LYS A 1 96 ? -0.195 -12.834 6.755 1.00 84.25 96 LYS A C 1
ATOM 774 O O . LYS A 1 96 ? -1.205 -13.426 7.115 1.00 84.25 96 LYS A O 1
ATOM 779 N N . LYS A 1 97 ? 0.468 -11.994 7.564 1.00 90.44 97 LYS A N 1
ATOM 780 C CA . LYS A 1 97 ? 0.072 -11.761 8.968 1.00 90.44 97 LYS A CA 1
ATOM 781 C C . LYS A 1 97 ? -1.351 -11.187 9.085 1.00 90.44 97 LYS A C 1
ATOM 783 O O . LYS A 1 97 ? -2.066 -11.530 10.023 1.00 90.44 97 LYS A O 1
ATOM 788 N N . LEU A 1 98 ? -1.755 -10.304 8.166 1.00 89.00 98 LEU A N 1
ATOM 789 C CA . LEU A 1 98 ? -3.098 -9.709 8.155 1.00 89.00 98 LEU A CA 1
ATOM 790 C C . LEU A 1 98 ? -4.162 -10.700 7.655 1.00 89.00 98 LEU A C 1
ATOM 792 O O . LEU A 1 98 ? -5.237 -10.794 8.252 1.00 89.00 98 LEU A O 1
ATOM 796 N N . ASP A 1 99 ? -3.849 -11.474 6.615 1.00 85.06 99 ASP A N 1
ATOM 797 C CA . ASP A 1 99 ? -4.736 -12.500 6.058 1.00 85.06 99 ASP A CA 1
ATOM 798 C C . ASP A 1 99 ? -5.038 -13.618 7.070 1.00 85.06 99 ASP A C 1
ATOM 800 O O . ASP A 1 99 ? -6.200 -13.927 7.329 1.00 85.06 99 ASP A O 1
ATOM 804 N N . GLU A 1 100 ? -4.017 -14.120 7.778 1.00 89.44 100 GLU A N 1
ATOM 805 C CA . GLU A 1 100 ? -4.161 -15.123 8.851 1.00 89.44 100 GLU A CA 1
ATOM 806 C C . GLU A 1 100 ? -5.110 -14.673 9.982 1.00 89.44 100 GLU A C 1
ATOM 808 O O . GLU A 1 100 ? -5.661 -15.495 10.721 1.00 89.44 100 GLU A O 1
ATOM 813 N N . LYS A 1 101 ? -5.320 -13.360 10.130 1.00 92.94 101 LYS A N 1
ATOM 814 C CA . LYS A 1 101 ? -6.215 -12.743 11.122 1.00 92.94 101 LYS A CA 1
ATOM 815 C C . LYS A 1 101 ? -7.567 -12.317 10.540 1.00 92.94 101 LYS A C 1
ATOM 817 O O . LYS A 1 101 ? -8.403 -11.769 11.270 1.00 92.94 101 LYS A O 1
ATOM 822 N N . ASN A 1 102 ? -7.819 -12.596 9.260 1.00 91.81 102 ASN A N 1
ATOM 823 C CA . ASN A 1 102 ? -8.983 -12.121 8.512 1.00 91.81 102 ASN A CA 1
ATOM 824 C C . ASN A 1 102 ? -9.137 -10.593 8.637 1.00 91.81 102 ASN A C 1
ATOM 826 O O . ASN A 1 102 ? -10.195 -10.084 9.028 1.00 91.81 102 ASN A O 1
ATOM 830 N N . ILE A 1 103 ? -8.040 -9.865 8.415 1.00 93.50 103 ILE A N 1
ATOM 831 C CA . ILE A 1 103 ? -7.993 -8.402 8.400 1.00 93.50 103 ILE A CA 1
ATOM 832 C C . ILE A 1 103 ? -7.901 -7.957 6.943 1.00 93.50 103 ILE A C 1
ATOM 834 O O . ILE A 1 103 ? -6.832 -7.962 6.338 1.00 93.50 103 ILE A O 1
ATOM 838 N N . PHE A 1 104 ? -9.045 -7.577 6.377 1.00 92.56 104 PHE A N 1
ATOM 839 C CA . PHE A 1 104 ? -9.148 -7.215 4.967 1.00 92.56 104 PHE A CA 1
ATOM 840 C C . PHE A 1 104 ? -8.953 -5.719 4.737 1.00 92.56 104 PHE A C 1
ATOM 842 O O . PHE A 1 104 ? -9.450 -4.876 5.489 1.00 92.56 104 PHE A O 1
ATOM 849 N N . GLY A 1 105 ? -8.260 -5.374 3.661 1.00 93.38 105 GLY A N 1
ATOM 850 C CA . GLY A 1 105 ? -7.968 -3.997 3.315 1.00 93.38 105 GLY A CA 1
ATOM 851 C C . GLY A 1 105 ? -6.905 -3.873 2.241 1.00 93.38 105 GLY A C 1
ATOM 852 O O . GLY A 1 105 ? -6.556 -4.828 1.547 1.00 93.38 105 GLY A O 1
ATOM 853 N N . VAL A 1 106 ? -6.389 -2.658 2.121 1.00 93.44 106 VAL A N 1
ATOM 854 C CA . VAL A 1 106 ? -5.284 -2.331 1.228 1.00 93.44 106 VAL A CA 1
ATOM 855 C C . VAL A 1 106 ? -4.160 -1.725 2.028 1.00 93.44 106 VAL A C 1
ATOM 857 O O . VAL A 1 106 ? -4.372 -0.780 2.787 1.00 93.44 106 VAL A O 1
ATOM 860 N N . LEU A 1 107 ? -2.970 -2.274 1.830 1.00 91.50 107 LEU A N 1
ATOM 861 C CA . LEU A 1 107 ? -1.733 -1.783 2.408 1.00 91.50 107 LEU A CA 1
ATOM 862 C C . LEU A 1 107 ? -0.928 -1.053 1.329 1.00 91.50 107 LEU A C 1
ATOM 864 O O . LEU A 1 107 ? -0.699 -1.582 0.242 1.00 91.50 107 LEU A O 1
ATOM 868 N N . GLU A 1 108 ? -0.489 0.157 1.641 1.00 92.62 108 GLU A N 1
ATOM 869 C CA . GLU A 1 108 ? 0.331 1.006 0.785 1.00 92.62 108 GLU A CA 1
ATOM 870 C C . GLU A 1 108 ? 1.583 1.442 1.544 1.00 92.62 108 GLU A C 1
ATOM 872 O O . GLU A 1 108 ? 1.514 1.779 2.728 1.00 92.62 108 GLU A O 1
ATOM 877 N N . ILE A 1 109 ? 2.721 1.466 0.855 1.00 90.75 109 ILE A N 1
ATOM 878 C CA . ILE A 1 109 ? 3.987 1.943 1.409 1.00 90.75 109 ILE A CA 1
ATOM 879 C C . ILE A 1 109 ? 4.275 3.319 0.823 1.00 90.75 109 ILE A C 1
ATOM 881 O O . ILE A 1 109 ? 4.423 3.457 -0.387 1.00 90.75 109 ILE A O 1
ATOM 885 N N . HIS A 1 110 ? 4.371 4.329 1.680 1.00 90.38 110 HIS A N 1
ATOM 886 C CA . HIS A 1 110 ? 4.574 5.717 1.286 1.00 90.38 110 HIS A CA 1
ATOM 887 C C . HIS A 1 110 ? 5.928 6.199 1.784 1.00 90.38 110 HIS A C 1
ATOM 889 O O . HIS A 1 110 ? 6.211 6.115 2.975 1.00 90.38 110 HIS A O 1
ATOM 895 N N . LEU A 1 111 ? 6.760 6.738 0.894 1.00 85.56 111 LEU A N 1
ATOM 896 C CA . LEU A 1 111 ? 8.072 7.274 1.274 1.00 85.56 111 LEU A CA 1
ATOM 897 C C . LEU A 1 111 ? 7.960 8.667 1.882 1.00 85.56 111 LEU A C 1
ATOM 899 O O . LEU A 1 111 ? 8.586 8.975 2.891 1.00 85.56 111 LEU A O 1
ATOM 903 N N . GLN A 1 112 ? 7.139 9.515 1.275 1.00 82.19 112 GLN A N 1
ATOM 904 C CA . GLN A 1 112 ? 6.830 10.828 1.809 1.00 82.19 112 GLN A CA 1
ATOM 905 C C . GLN A 1 112 ? 5.520 11.304 1.211 1.00 82.19 112 GLN A C 1
ATOM 907 O O . GLN A 1 112 ? 5.350 11.311 -0.009 1.00 82.19 112 GLN A O 1
ATOM 912 N N . ASP A 1 113 ? 4.614 11.773 2.058 1.00 78.56 113 ASP A N 1
ATOM 913 C CA . ASP A 1 113 ? 3.425 12.469 1.600 1.00 78.56 113 ASP A CA 1
ATOM 914 C C . ASP A 1 113 ? 3.226 13.798 2.313 1.00 78.56 113 ASP A C 1
ATOM 916 O O . ASP A 1 113 ? 3.960 14.160 3.230 1.00 78.56 113 ASP A O 1
ATOM 920 N N . ARG A 1 114 ? 2.230 14.554 1.855 1.00 72.44 114 ARG A N 1
ATOM 921 C CA . ARG A 1 114 ? 1.961 15.890 2.389 1.00 72.44 114 ARG A CA 1
ATOM 922 C C . ARG A 1 114 ? 1.411 15.869 3.813 1.00 72.44 114 ARG A C 1
ATOM 924 O O . ARG A 1 114 ? 1.409 16.915 4.450 1.00 72.44 114 ARG A O 1
ATOM 931 N N . GLU A 1 115 ? 0.895 14.735 4.280 1.00 74.88 115 GLU A N 1
ATOM 932 C CA . GLU A 1 115 ? 0.286 14.621 5.601 1.00 74.88 115 GLU A CA 1
ATOM 933 C C . GLU A 1 115 ? 1.338 14.247 6.643 1.00 74.88 115 GLU A C 1
ATOM 935 O O . GLU A 1 115 ? 1.485 14.953 7.629 1.00 74.88 115 GLU A O 1
ATOM 940 N N . ILE A 1 116 ? 2.091 13.173 6.426 1.00 77.00 116 ILE A N 1
ATOM 941 C CA . ILE A 1 116 ? 3.035 12.597 7.389 1.00 77.00 116 ILE A CA 1
ATOM 942 C C . ILE A 1 116 ? 4.475 13.043 7.118 1.00 77.00 116 ILE A C 1
ATOM 944 O O . ILE A 1 116 ? 5.278 13.110 8.046 1.00 77.00 116 ILE A O 1
ATOM 948 N N . ASN A 1 117 ? 4.809 13.373 5.866 1.00 82.62 117 ASN A N 1
ATOM 949 C CA . ASN A 1 117 ? 6.132 13.863 5.468 1.00 82.62 117 ASN A CA 1
ATOM 950 C C . ASN A 1 117 ? 7.295 12.968 5.946 1.00 82.62 117 ASN A C 1
ATOM 952 O O . ASN A 1 117 ? 8.372 13.445 6.300 1.00 82.62 117 ASN A O 1
ATOM 956 N N . SER A 1 118 ? 7.059 11.659 5.985 1.00 85.19 118 SER A N 1
ATOM 957 C CA . SER A 1 118 ? 8.000 10.652 6.465 1.00 85.19 118 SER A CA 1
ATOM 958 C C . SER A 1 118 ? 7.612 9.272 5.922 1.00 85.19 118 SER A C 1
ATOM 960 O O . SER A 1 118 ? 6.421 9.080 5.636 1.00 85.19 118 SER A O 1
ATOM 962 N N . PRO A 1 119 ? 8.555 8.316 5.809 1.00 90.31 119 PRO A N 1
ATOM 963 C CA . PRO A 1 119 ? 8.227 6.952 5.427 1.00 90.31 119 PRO A CA 1
ATOM 964 C C . PRO A 1 119 ? 7.217 6.318 6.386 1.00 90.31 119 PRO A C 1
ATOM 966 O O . PRO A 1 119 ? 7.409 6.304 7.608 1.00 90.31 119 PRO A O 1
ATOM 969 N N . HIS A 1 120 ? 6.120 5.813 5.831 1.00 93.06 120 HIS A N 1
ATOM 970 C CA . HIS A 1 120 ? 5.054 5.175 6.590 1.00 93.06 120 HIS A CA 1
ATOM 971 C C . HIS A 1 120 ? 4.284 4.153 5.752 1.00 93.06 120 HIS A C 1
ATOM 973 O O . HIS A 1 120 ? 4.218 4.217 4.525 1.00 93.06 120 HIS A O 1
ATOM 979 N N . LEU A 1 121 ? 3.640 3.226 6.449 1.00 93.50 121 LEU A N 1
ATOM 980 C CA . LEU A 1 121 ? 2.669 2.297 5.897 1.00 93.50 121 LEU A CA 1
ATOM 981 C C . LEU A 1 121 ? 1.267 2.852 6.138 1.00 93.50 121 LEU A C 1
ATOM 983 O O . LEU A 1 121 ? 0.928 3.192 7.272 1.00 93.50 121 LEU A O 1
ATOM 987 N N . GLN A 1 122 ? 0.453 2.929 5.088 1.00 93.69 122 GLN A N 1
ATOM 988 C CA . GLN A 1 122 ? -0.966 3.269 5.172 1.00 93.69 122 GLN A CA 1
ATOM 989 C C . GLN A 1 122 ? -1.781 2.003 4.915 1.00 93.69 122 GLN A C 1
ATOM 991 O O . GLN A 1 122 ? -1.719 1.421 3.836 1.00 93.69 122 GLN A O 1
ATOM 996 N N . PHE A 1 123 ? -2.573 1.594 5.896 1.00 95.00 123 PHE A N 1
ATOM 997 C CA . PHE A 1 123 ? -3.564 0.538 5.760 1.00 95.00 123 PHE A CA 1
ATOM 998 C C . PHE A 1 123 ? -4.963 1.151 5.732 1.00 95.00 123 PHE A C 1
ATOM 1000 O O . PHE A 1 123 ? -5.321 1.918 6.624 1.00 95.00 123 PHE A O 1
ATOM 1007 N N . VAL A 1 124 ? -5.767 0.815 4.727 1.00 94.62 124 VAL A N 1
ATOM 1008 C CA . VAL A 1 124 ? -7.185 1.193 4.640 1.00 94.62 124 VAL A CA 1
ATOM 1009 C C . VAL A 1 124 ? -8.010 -0.084 4.607 1.00 94.62 124 VAL A C 1
ATOM 1011 O O . VAL A 1 124 ? -7.964 -0.824 3.625 1.00 94.62 124 VAL A O 1
ATOM 1014 N N . GLY A 1 125 ? -8.768 -0.357 5.665 1.00 95.50 125 GLY A N 1
ATOM 1015 C CA . GLY A 1 125 ? -9.436 -1.648 5.807 1.00 95.50 125 GLY A CA 1
ATOM 1016 C C . GLY A 1 125 ? -10.264 -1.793 7.073 1.00 95.50 125 GLY A C 1
ATOM 1017 O O . GLY A 1 125 ? -10.496 -0.826 7.802 1.00 95.50 125 GLY A O 1
ATOM 1018 N N . ILE A 1 126 ? -10.732 -3.017 7.303 1.00 96.25 126 ILE A N 1
ATOM 1019 C CA . ILE A 1 126 ? -11.436 -3.398 8.530 1.00 96.25 126 ILE A CA 1
ATOM 1020 C C . ILE A 1 126 ? -10.442 -3.643 9.667 1.00 96.25 126 ILE A C 1
ATOM 1022 O O . ILE A 1 126 ? -9.274 -3.926 9.414 1.00 96.25 126 ILE A O 1
ATOM 1026 N N . LYS A 1 127 ? -10.908 -3.561 10.922 1.00 95.69 127 LYS A N 1
ATOM 1027 C CA . LYS A 1 127 ? -10.088 -3.823 12.126 1.00 95.69 127 LYS A CA 1
ATOM 1028 C C . LYS A 1 127 ? -8.770 -3.026 12.130 1.00 95.69 127 LYS A C 1
ATOM 1030 O O . LYS A 1 127 ? -7.710 -3.562 12.451 1.00 95.69 127 LYS A O 1
ATOM 1035 N N . ALA A 1 128 ? -8.824 -1.752 11.740 1.00 94.56 128 ALA A N 1
ATOM 1036 C CA . ALA A 1 128 ? -7.628 -0.942 11.512 1.00 94.56 128 ALA A CA 1
ATOM 1037 C C . ALA A 1 128 ? -6.734 -0.810 12.758 1.00 94.56 128 ALA A C 1
ATOM 1039 O O . ALA A 1 128 ? -5.522 -0.745 12.616 1.00 94.56 128 ALA A O 1
ATOM 1040 N N . GLU A 1 129 ? -7.306 -0.819 13.962 1.00 93.50 129 GLU A N 1
ATOM 1041 C CA . GLU A 1 129 ? -6.583 -0.811 15.240 1.00 93.50 129 GLU A CA 1
ATOM 1042 C C . GLU A 1 129 ? -5.731 -2.081 15.442 1.00 93.50 129 GLU A C 1
ATOM 1044 O O . GLU A 1 129 ? -4.579 -2.025 15.882 1.00 93.50 129 GLU A O 1
ATOM 1049 N N . GLU A 1 130 ? -6.282 -3.246 15.091 1.00 95.12 130 GLU A N 1
ATOM 1050 C CA . GLU A 1 130 ? -5.561 -4.521 15.141 1.00 95.12 130 GLU A CA 1
ATOM 1051 C C . GLU A 1 130 ? -4.498 -4.580 14.034 1.00 95.12 130 GLU A C 1
ATOM 1053 O O . GLU A 1 130 ? -3.352 -4.955 14.291 1.00 95.12 130 GLU A O 1
ATOM 1058 N N . ALA A 1 131 ? -4.849 -4.118 12.827 1.00 96.25 131 ALA A N 1
ATOM 1059 C CA . ALA A 1 131 ? -3.927 -4.008 11.701 1.00 96.25 131 ALA A CA 1
ATOM 1060 C C . ALA A 1 131 ? -2.724 -3.117 12.043 1.00 96.25 131 ALA A C 1
ATOM 1062 O O . ALA A 1 131 ? -1.582 -3.505 11.817 1.00 96.25 131 ALA A O 1
ATOM 1063 N N . GLU A 1 132 ? -2.973 -1.947 12.637 1.00 95.81 132 GLU A N 1
ATOM 1064 C CA . GLU A 1 132 ? -1.946 -1.008 13.085 1.00 95.81 132 GLU A CA 1
ATOM 1065 C C . GLU A 1 132 ? -0.945 -1.683 14.022 1.00 95.81 132 GLU A C 1
ATOM 1067 O O . GLU A 1 132 ? 0.260 -1.540 13.838 1.00 95.81 132 GLU A O 1
ATOM 1072 N N . THR A 1 133 ? -1.444 -2.453 14.991 1.00 95.31 133 THR A N 1
ATOM 1073 C CA . THR A 1 133 ? -0.612 -3.147 15.978 1.00 95.31 133 THR A CA 1
ATOM 1074 C C . THR A 1 133 ? 0.268 -4.208 15.313 1.00 95.31 133 THR A C 1
ATOM 1076 O O . THR A 1 133 ? 1.471 -4.256 15.567 1.00 95.31 133 THR A O 1
ATOM 1079 N N . ILE A 1 134 ? -0.298 -5.024 14.417 1.00 96.38 134 ILE A N 1
ATOM 1080 C CA . ILE A 1 134 ? 0.437 -6.065 13.675 1.00 96.38 134 ILE A CA 1
ATOM 1081 C C . ILE A 1 134 ? 1.506 -5.443 12.770 1.00 96.38 134 ILE A C 1
ATOM 1083 O O . ILE A 1 134 ? 2.642 -5.927 12.706 1.00 96.38 134 ILE A O 1
ATOM 1087 N N . ILE A 1 135 ? 1.150 -4.366 12.068 1.00 96.50 135 ILE A N 1
ATOM 1088 C CA . ILE A 1 135 ? 2.063 -3.653 11.178 1.00 96.50 135 ILE A CA 1
ATOM 1089 C C . ILE A 1 135 ? 3.196 -3.026 11.998 1.00 96.50 135 ILE A C 1
ATOM 1091 O O . ILE A 1 135 ? 4.360 -3.236 11.665 1.00 96.50 135 ILE A O 1
ATOM 1095 N N . ALA A 1 136 ? 2.876 -2.338 13.098 1.00 96.19 136 ALA A N 1
ATOM 1096 C CA . ALA A 1 136 ? 3.846 -1.725 14.004 1.00 96.19 136 ALA A CA 1
ATOM 1097 C C . ALA A 1 136 ? 4.832 -2.745 14.588 1.00 96.19 136 ALA A C 1
ATOM 1099 O O . ALA A 1 136 ? 6.038 -2.518 14.567 1.00 96.19 136 ALA A O 1
ATOM 1100 N N . GLN A 1 137 ? 4.338 -3.896 15.050 1.00 96.44 137 GLN A N 1
ATOM 1101 C CA . GLN A 1 137 ? 5.188 -4.992 15.524 1.00 96.44 137 GLN A CA 1
ATOM 1102 C C . GLN A 1 137 ? 6.135 -5.476 14.439 1.00 96.44 137 GLN A C 1
ATOM 1104 O O . GLN A 1 137 ? 7.335 -5.574 14.669 1.00 96.44 137 GLN A O 1
ATOM 1109 N N . THR A 1 138 ? 5.618 -5.687 13.233 1.00 96.44 138 THR A N 1
ATOM 1110 C CA . THR A 1 138 ? 6.425 -6.185 12.118 1.00 96.44 138 THR A CA 1
ATOM 1111 C C . THR A 1 138 ? 7.511 -5.193 11.701 1.00 96.44 138 THR A C 1
ATOM 1113 O O . THR A 1 138 ? 8.646 -5.601 11.477 1.00 96.44 138 THR A O 1
ATOM 1116 N N . VAL A 1 139 ? 7.211 -3.892 11.618 1.00 95.62 139 VAL A N 1
ATOM 1117 C CA . VAL A 1 139 ? 8.236 -2.898 11.246 1.00 95.62 139 VAL A CA 1
ATOM 1118 C C . VAL A 1 139 ? 9.312 -2.741 12.320 1.00 95.62 139 VAL A C 1
ATOM 1120 O O . VAL A 1 139 ? 10.466 -2.504 11.976 1.00 95.62 139 VAL A O 1
ATOM 1123 N N . VAL A 1 140 ? 8.970 -2.916 13.599 1.00 94.50 140 VAL A N 1
ATOM 1124 C CA . VAL A 1 140 ? 9.943 -2.900 14.703 1.00 94.50 140 VAL A CA 1
ATOM 1125 C C . VAL A 1 140 ? 10.799 -4.169 14.698 1.00 94.50 140 VAL A C 1
ATOM 1127 O O . VAL A 1 140 ? 12.018 -4.073 14.799 1.00 94.50 140 VAL A O 1
ATOM 1130 N N . GLU A 1 141 ? 10.193 -5.346 14.510 1.00 95.69 141 GLU A N 1
ATOM 1131 C CA . GLU A 1 141 ? 10.899 -6.633 14.374 1.00 95.69 141 GLU A CA 1
ATOM 1132 C C . GLU A 1 141 ? 11.934 -6.608 13.239 1.00 95.69 141 GLU A C 1
ATOM 1134 O O . GLU A 1 141 ? 13.019 -7.170 13.373 1.00 95.69 141 GLU A O 1
ATOM 1139 N N . LEU A 1 142 ? 11.614 -5.927 12.135 1.00 93.00 142 LEU A N 1
ATOM 1140 C CA . LEU A 1 142 ? 12.493 -5.771 10.973 1.00 93.00 142 LEU A CA 1
ATOM 1141 C C . LEU A 1 142 ? 13.487 -4.601 11.099 1.00 93.00 142 LEU A C 1
ATOM 1143 O O . LEU A 1 142 ? 14.296 -4.389 10.197 1.00 93.00 142 LEU A O 1
ATOM 1147 N N . GLY A 1 143 ? 13.442 -3.833 12.192 1.00 93.75 143 GLY A N 1
ATOM 1148 C CA . GLY A 1 143 ? 14.340 -2.700 12.438 1.00 93.75 143 GLY A CA 1
ATOM 1149 C C . GLY A 1 143 ? 14.020 -1.429 11.639 1.00 93.75 143 GLY A C 1
ATOM 1150 O O . GLY A 1 143 ? 14.820 -0.492 11.631 1.00 93.75 143 GLY A O 1
ATOM 1151 N N . TYR A 1 144 ? 12.855 -1.353 10.991 1.00 93.81 144 TYR A N 1
ATOM 1152 C CA . TYR A 1 144 ? 12.405 -0.161 10.261 1.00 93.81 144 TYR A CA 1
ATOM 1153 C C . TYR A 1 144 ? 11.868 0.944 11.176 1.00 93.81 144 TYR A C 1
ATOM 1155 O O . TYR A 1 144 ? 11.672 2.075 10.727 1.00 93.81 144 TYR A O 1
ATOM 1163 N N . GLU A 1 145 ? 11.661 0.646 12.459 1.00 93.50 145 GLU A N 1
ATOM 1164 C CA . GLU A 1 145 ? 11.313 1.624 13.482 1.00 93.50 145 GLU A CA 1
ATOM 1165 C C . GLU A 1 145 ? 11.879 1.221 14.853 1.00 93.50 145 GLU A C 1
ATOM 1167 O O . GLU A 1 145 ? 12.117 0.043 15.109 1.00 93.50 145 GLU A O 1
ATOM 1172 N N . ILE A 1 146 ? 12.122 2.197 15.733 1.00 91.19 146 ILE A N 1
ATOM 1173 C CA . ILE A 1 146 ? 12.860 1.974 16.993 1.00 91.19 146 ILE A CA 1
ATOM 1174 C C . ILE A 1 146 ? 12.037 1.292 18.094 1.00 91.19 146 ILE A C 1
ATOM 1176 O O . ILE A 1 146 ? 12.599 0.619 18.955 1.00 91.19 146 ILE A O 1
ATOM 1180 N N . SER A 1 147 ? 10.721 1.507 18.120 1.00 92.44 147 SER A N 1
ATOM 1181 C CA . SER A 1 147 ? 9.820 0.942 19.129 1.00 92.44 147 SER A CA 1
ATOM 1182 C C . SER A 1 147 ? 8.371 0.971 18.645 1.00 92.44 147 SER A C 1
ATOM 1184 O O . SER A 1 147 ? 8.033 1.718 17.723 1.00 92.44 147 SER A O 1
ATOM 1186 N N . LEU A 1 148 ? 7.501 0.189 19.291 1.00 91.06 148 LEU A N 1
ATOM 1187 C CA . LEU A 1 148 ? 6.069 0.141 18.974 1.00 91.06 148 LEU A CA 1
ATOM 1188 C C . LEU A 1 148 ? 5.388 1.490 19.187 1.00 91.06 148 LEU A C 1
ATOM 1190 O O . LEU A 1 148 ? 4.640 1.959 18.331 1.00 91.06 148 LEU A O 1
ATOM 1194 N N . GLU A 1 149 ? 5.678 2.135 20.317 1.00 88.44 149 GLU A N 1
ATOM 1195 C CA . GLU A 1 149 ? 5.144 3.454 20.652 1.00 88.44 149 GLU A CA 1
ATOM 1196 C C . GLU A 1 149 ? 5.567 4.478 19.609 1.00 88.44 149 GLU A C 1
ATOM 1198 O O . GLU A 1 149 ? 4.781 5.354 19.239 1.00 88.44 149 GLU A O 1
ATOM 1203 N N . SER A 1 150 ? 6.806 4.350 19.129 1.00 88.31 150 SER A N 1
ATOM 1204 C CA . SER A 1 150 ? 7.293 5.199 18.067 1.00 88.31 150 SER A CA 1
ATOM 1205 C C . SER A 1 150 ? 6.574 4.912 16.756 1.00 88.31 150 SER A C 1
ATOM 1207 O O . SER A 1 150 ? 6.167 5.860 16.112 1.00 88.31 150 SER A O 1
ATOM 1209 N N . ALA A 1 151 ? 6.361 3.656 16.366 1.00 89.62 151 ALA A N 1
ATOM 1210 C CA . ALA A 1 151 ? 5.714 3.310 15.099 1.00 89.62 151 ALA A CA 1
ATOM 1211 C C . ALA A 1 151 ? 4.234 3.733 15.025 1.00 89.62 151 ALA A C 1
ATOM 1213 O O . ALA A 1 151 ? 3.766 4.191 13.982 1.00 89.62 151 ALA A O 1
ATOM 1214 N N . MET A 1 152 ? 3.486 3.597 16.122 1.00 87.31 152 MET A N 1
ATOM 1215 C CA . MET A 1 152 ? 2.031 3.819 16.136 1.00 87.31 152 MET A CA 1
ATOM 1216 C C . MET A 1 152 ? 1.639 5.293 16.338 1.00 87.31 152 MET A C 1
ATOM 1218 O O . MET A 1 152 ? 0.578 5.716 15.880 1.00 87.31 152 MET A O 1
ATOM 1222 N N . SER A 1 153 ? 2.520 6.093 16.944 1.00 68.19 153 SER A N 1
ATOM 1223 C CA . SER A 1 153 ? 2.338 7.501 17.325 1.00 68.19 153 SER A CA 1
ATOM 1224 C C . SER A 1 153 ? 1.091 7.862 18.149 1.00 68.19 153 SER A C 1
ATOM 1226 O O . SER A 1 153 ? 0.011 7.280 18.064 1.00 68.19 153 SER A O 1
ATOM 1228 N N . LYS A 1 154 ? 1.244 8.899 18.980 1.00 58.56 154 LYS A N 1
ATOM 1229 C CA . LYS A 1 154 ? 0.236 9.376 19.935 1.00 58.56 154 LYS A CA 1
ATOM 1230 C C . LYS A 1 154 ? -0.845 10.228 19.258 1.00 58.56 154 LYS A C 1
ATOM 1232 O O . LYS A 1 154 ? -0.582 10.957 18.312 1.00 58.56 154 LYS A O 1
ATOM 1237 N N . LYS A 1 155 ? -2.049 10.174 19.842 1.00 54.53 155 LYS A N 1
ATOM 1238 C CA . LYS A 1 155 ? -3.362 10.728 19.428 1.00 54.53 155 LYS A CA 1
ATOM 1239 C C . LYS A 1 155 ? -3.436 12.173 18.872 1.00 54.53 155 LYS A C 1
ATOM 1241 O O . LYS A 1 155 ? -4.507 12.547 18.411 1.00 54.53 155 LYS A O 1
ATOM 1246 N N . ASN A 1 156 ? -2.359 12.962 18.868 1.00 57.78 156 ASN A N 1
ATOM 1247 C CA . ASN A 1 156 ? -2.351 14.379 18.471 1.00 57.78 156 ASN A CA 1
ATOM 1248 C C . ASN A 1 156 ? -1.500 14.619 17.212 1.00 57.78 156 ASN A C 1
ATOM 1250 O O . ASN A 1 156 ? -0.579 15.432 17.219 1.00 57.78 156 ASN A O 1
ATOM 1254 N N . PHE A 1 157 ? -1.772 13.871 16.146 1.00 66.50 157 PHE A N 1
ATOM 1255 C CA . PHE A 1 157 ? -1.110 14.068 14.860 1.00 66.50 157 PHE A CA 1
ATOM 1256 C C . PHE A 1 157 ? -1.660 15.318 14.156 1.00 66.50 157 PHE A C 1
ATOM 1258 O O . PHE A 1 157 ? -2.864 15.397 13.909 1.00 66.50 157 PHE A O 1
ATOM 1265 N N . ILE A 1 158 ? -0.780 16.263 13.821 1.00 65.44 158 ILE A N 1
ATOM 1266 C CA . ILE A 1 158 ? -1.088 17.434 12.991 1.00 65.44 158 ILE A CA 1
ATOM 1267 C C . ILE A 1 158 ? -0.515 17.171 11.591 1.00 65.44 158 ILE A C 1
ATOM 1269 O O . ILE A 1 158 ? 0.669 16.840 11.487 1.00 65.44 158 ILE A O 1
ATOM 1273 N N . PRO A 1 159 ? -1.313 17.281 10.514 1.00 72.06 159 PRO A N 1
ATOM 1274 C CA . PRO A 1 159 ? -0.807 17.095 9.162 1.00 72.06 159 PRO A CA 1
ATOM 1275 C C . PRO A 1 159 ? 0.276 18.120 8.795 1.00 72.06 159 PRO A C 1
ATOM 1277 O O . PRO A 1 159 ? 0.103 19.324 8.958 1.00 72.06 159 PRO A O 1
ATOM 1280 N N . TYR A 1 160 ? 1.369 17.655 8.197 1.00 75.25 160 TYR A N 1
ATOM 1281 C CA . TYR A 1 160 ? 2.541 18.467 7.868 1.00 75.25 160 TYR A CA 1
ATOM 1282 C C . TYR A 1 160 ? 2.241 19.636 6.919 1.00 75.25 160 TYR A C 1
ATOM 1284 O O . TYR A 1 160 ? 2.855 20.698 7.017 1.00 75.25 160 TYR A O 1
ATOM 1292 N N . TYR A 1 161 ? 1.282 19.480 6.002 1.00 72.50 161 TYR A N 1
ATOM 1293 C CA . TYR A 1 161 ? 0.891 20.559 5.092 1.00 72.50 161 TYR A CA 1
ATOM 1294 C C . TYR A 1 161 ? 0.267 21.768 5.808 1.00 72.50 161 TYR A C 1
ATOM 1296 O O . TYR A 1 161 ? 0.238 22.847 5.214 1.00 72.50 161 TYR A O 1
ATOM 1304 N N . GLU A 1 162 ? -0.252 21.601 7.031 1.00 76.62 162 GLU A N 1
ATOM 1305 C CA . GLU A 1 162 ? -0.812 22.704 7.826 1.00 76.62 162 GLU A CA 1
ATOM 1306 C C . GLU A 1 162 ? 0.296 23.614 8.361 1.00 76.62 162 GLU A C 1
ATOM 1308 O O . GLU A 1 162 ? 0.110 24.824 8.468 1.00 76.62 162 GLU A O 1
ATOM 1313 N N . GLU A 1 163 ? 1.479 23.050 8.603 1.00 76.88 163 GLU A N 1
ATOM 1314 C CA . GLU A 1 163 ? 2.659 23.777 9.070 1.00 76.88 163 GLU A CA 1
ATOM 1315 C C . GLU A 1 163 ? 3.575 24.208 7.913 1.00 76.88 163 GLU A C 1
ATOM 1317 O O . GLU A 1 163 ? 4.294 25.203 8.018 1.00 76.88 163 GLU A O 1
ATOM 1322 N N . ASN A 1 164 ? 3.548 23.492 6.781 1.00 75.19 164 ASN A N 1
ATOM 1323 C CA . ASN A 1 164 ? 4.423 23.752 5.642 1.00 75.19 164 ASN A CA 1
ATOM 1324 C C . ASN A 1 164 ? 3.693 23.714 4.288 1.00 75.19 164 ASN A C 1
ATOM 1326 O O . ASN A 1 164 ? 3.424 22.660 3.704 1.00 75.19 164 ASN A O 1
ATOM 1330 N N . SER A 1 165 ? 3.497 24.897 3.701 1.00 70.38 165 SER A N 1
ATOM 1331 C CA . SER A 1 165 ? 2.874 25.070 2.381 1.00 70.38 165 SER A CA 1
ATOM 1332 C C . SER A 1 165 ? 3.677 24.476 1.215 1.00 70.38 165 SER A C 1
ATOM 1334 O O . SER A 1 165 ? 3.119 24.257 0.139 1.00 70.38 165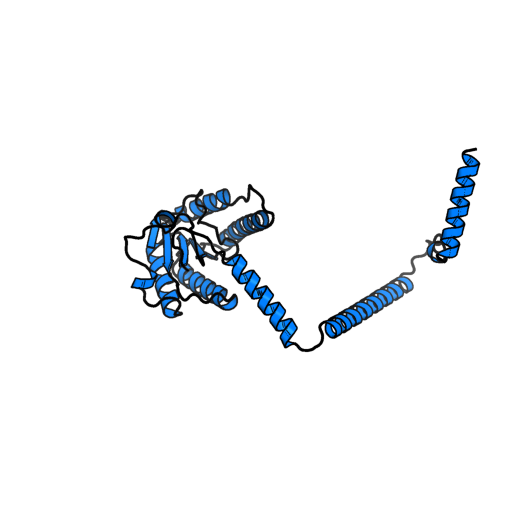 SER A O 1
ATOM 1336 N N . LYS A 1 166 ? 4.968 24.174 1.413 1.00 75.88 166 LYS A N 1
ATOM 1337 C CA . LYS A 1 166 ? 5.857 23.562 0.412 1.00 75.88 166 LYS A CA 1
ATOM 1338 C C . LYS A 1 166 ? 5.954 22.037 0.532 1.00 75.88 166 LYS A C 1
ATOM 1340 O O . LYS A 1 166 ? 6.839 21.458 -0.096 1.00 75.88 166 LYS A O 1
ATOM 1345 N N . ALA A 1 167 ? 5.088 21.388 1.314 1.00 72.94 167 ALA A N 1
ATOM 1346 C CA . ALA A 1 167 ? 5.074 19.933 1.469 1.00 72.94 167 ALA A CA 1
ATOM 1347 C C . ALA A 1 167 ? 5.065 19.210 0.107 1.00 72.94 167 ALA A C 1
ATOM 1349 O O . ALA A 1 167 ? 4.189 19.451 -0.732 1.00 72.94 167 ALA A O 1
ATOM 1350 N N . ARG A 1 168 ? 6.048 18.325 -0.104 1.00 73.31 168 ARG A N 1
ATOM 1351 C CA . ARG A 1 168 ? 6.224 17.533 -1.331 1.00 73.31 168 ARG A CA 1
ATOM 1352 C C . ARG A 1 168 ? 5.852 16.073 -1.086 1.00 73.31 168 ARG A C 1
ATOM 1354 O O . ARG A 1 168 ? 5.759 15.624 0.050 1.00 73.31 168 ARG A O 1
ATOM 1361 N N . THR A 1 169 ? 5.620 15.349 -2.169 1.00 76.81 169 THR A N 1
ATOM 1362 C CA . THR A 1 169 ? 5.353 13.908 -2.158 1.00 76.81 169 THR A CA 1
ATOM 1363 C C . THR A 1 169 ? 6.474 13.221 -2.919 1.00 76.81 169 THR A C 1
ATOM 1365 O O . THR A 1 169 ? 6.925 13.755 -3.931 1.00 76.81 169 THR A O 1
ATOM 1368 N N . ILE A 1 170 ? 6.921 12.072 -2.421 1.00 79.25 170 ILE A N 1
ATOM 1369 C CA . ILE A 1 170 ? 7.899 11.210 -3.087 1.00 79.25 170 ILE A CA 1
ATOM 1370 C C . ILE A 1 170 ? 7.198 9.882 -3.353 1.00 79.25 170 ILE A C 1
ATOM 1372 O O . ILE A 1 170 ? 6.729 9.250 -2.404 1.00 79.25 170 ILE A O 1
ATOM 1376 N N . SER A 1 171 ? 7.093 9.489 -4.628 1.00 81.38 171 SER A N 1
ATOM 1377 C CA . SER A 1 171 ? 6.466 8.218 -5.000 1.00 81.38 171 SER A CA 1
ATOM 1378 C C . SER A 1 171 ? 7.430 7.059 -4.794 1.00 81.38 171 SER A C 1
ATOM 1380 O O . SER A 1 171 ? 8.602 7.134 -5.170 1.00 81.38 171 SER A O 1
ATOM 1382 N N . LEU A 1 172 ? 6.910 5.960 -4.248 1.00 80.12 172 LEU A N 1
ATOM 1383 C CA . LEU A 1 172 ? 7.674 4.727 -4.113 1.00 80.12 172 LEU A CA 1
ATOM 1384 C C . LEU A 1 172 ? 8.001 4.130 -5.485 1.00 80.12 172 LEU A C 1
ATOM 1386 O O . LEU A 1 172 ? 9.147 3.759 -5.738 1.00 80.12 172 LEU A O 1
ATOM 1390 N N . SER A 1 173 ? 7.009 4.091 -6.375 1.00 79.06 173 SER A N 1
ATOM 1391 C CA . SER A 1 173 ? 7.147 3.517 -7.718 1.00 79.06 173 SER A CA 1
ATOM 1392 C C . SER A 1 173 ? 8.276 4.173 -8.528 1.00 79.06 173 SER A C 1
ATOM 1394 O O . SER A 1 173 ? 9.102 3.482 -9.130 1.00 79.06 173 SER A O 1
ATOM 1396 N N . GLU A 1 174 ? 8.378 5.506 -8.481 1.00 80.44 174 GLU A N 1
ATOM 1397 C CA . GLU A 1 174 ? 9.452 6.265 -9.126 1.00 80.44 174 GLU A CA 1
ATOM 1398 C C . GLU A 1 174 ? 10.821 5.890 -8.546 1.00 80.44 174 GLU A C 1
ATOM 1400 O O . GLU A 1 174 ? 11.749 5.599 -9.304 1.00 80.44 174 GLU A O 1
ATOM 1405 N N . GLN A 1 175 ? 10.945 5.808 -7.218 1.00 80.12 175 GLN A N 1
ATOM 1406 C CA . GLN A 1 175 ? 12.211 5.472 -6.567 1.00 80.12 175 GLN A CA 1
ATOM 1407 C C . GLN A 1 175 ? 12.658 4.029 -6.854 1.00 80.12 175 GLN A C 1
ATOM 1409 O O . GLN A 1 175 ? 13.825 3.802 -7.171 1.00 80.12 175 GLN A O 1
ATOM 1414 N N . LEU A 1 176 ? 11.734 3.064 -6.839 1.00 77.94 176 LEU A N 1
ATOM 1415 C CA . LEU A 1 176 ? 12.021 1.677 -7.223 1.00 77.94 176 LEU A CA 1
ATOM 1416 C C . LEU A 1 176 ? 12.385 1.554 -8.708 1.00 77.94 176 LEU A C 1
ATOM 1418 O O . LEU A 1 176 ? 13.206 0.715 -9.083 1.00 77.94 176 LEU A O 1
ATOM 1422 N N . SER A 1 177 ? 11.792 2.378 -9.577 1.00 77.31 177 SER A N 1
ATOM 1423 C CA . SER A 1 177 ? 12.148 2.396 -10.999 1.00 77.31 177 SER A CA 1
ATOM 1424 C C . SER A 1 177 ? 13.578 2.894 -11.223 1.00 77.31 177 SER A C 1
ATOM 1426 O O . SER A 1 177 ? 14.311 2.297 -12.014 1.00 77.31 177 SER A O 1
ATOM 1428 N N . PHE A 1 178 ? 13.993 3.922 -10.478 1.00 77.19 178 PHE A N 1
ATOM 1429 C CA . PHE A 1 178 ? 15.350 4.455 -10.509 1.00 77.19 178 PHE A CA 1
ATOM 1430 C C . PHE A 1 178 ? 16.360 3.424 -9.990 1.00 77.19 178 PHE A C 1
ATOM 1432 O O . PHE A 1 178 ? 17.354 3.149 -10.656 1.00 77.19 178 PHE A O 1
ATOM 1439 N N . GLU A 1 179 ? 16.055 2.755 -8.875 1.00 77.88 179 GLU A N 1
ATOM 1440 C CA . GLU A 1 179 ? 16.889 1.677 -8.333 1.00 77.88 179 GLU A CA 1
ATOM 1441 C C . GLU A 1 179 ? 17.074 0.526 -9.340 1.00 77.88 179 GLU A C 1
ATOM 1443 O O . GLU A 1 179 ? 18.188 0.044 -9.546 1.00 77.88 179 GLU A O 1
ATOM 1448 N N . LYS A 1 180 ? 16.000 0.096 -10.022 1.00 75.75 180 LYS A N 1
ATOM 1449 C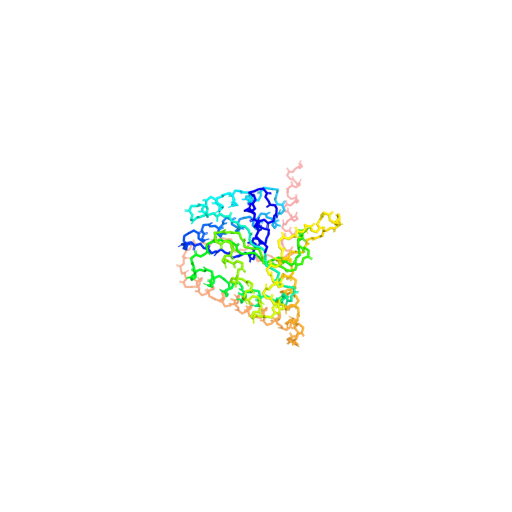 CA . LYS A 1 180 ? 16.090 -0.926 -11.080 1.00 75.75 180 LYS A CA 1
ATOM 1450 C C . LYS A 1 180 ? 17.014 -0.494 -12.212 1.00 75.75 180 LYS A C 1
ATOM 1452 O O . LYS A 1 180 ? 17.798 -1.313 -12.690 1.00 75.75 180 LYS A O 1
ATOM 1457 N N . GLN A 1 181 ? 16.907 0.758 -12.651 1.00 75.88 181 GLN A N 1
ATOM 1458 C CA . GLN A 1 181 ? 17.767 1.303 -13.700 1.00 75.88 181 GLN A CA 1
ATOM 1459 C C . GLN A 1 181 ? 19.227 1.340 -13.243 1.00 75.88 181 GLN A C 1
ATOM 1461 O O . GLN A 1 181 ? 20.093 0.866 -13.971 1.00 75.88 181 GLN A O 1
ATOM 1466 N N . GLU A 1 182 ? 19.508 1.799 -12.022 1.00 73.75 182 GLU A N 1
ATOM 1467 C CA . GLU A 1 182 ? 20.864 1.783 -11.468 1.00 73.75 182 GLU A CA 1
ATOM 1468 C C . GLU A 1 182 ? 21.429 0.367 -11.320 1.00 73.75 182 GLU A C 1
ATOM 1470 O O . GLU A 1 182 ? 22.592 0.140 -11.645 1.00 73.75 182 GLU A O 1
ATOM 1475 N N . ARG A 1 183 ? 20.628 -0.605 -10.861 1.00 72.50 183 ARG A N 1
ATOM 1476 C CA . ARG A 1 183 ? 21.043 -2.017 -10.798 1.00 72.50 183 ARG A CA 1
ATOM 1477 C C . ARG A 1 183 ? 21.375 -2.551 -12.191 1.00 72.50 183 ARG A C 1
ATOM 1479 O O . ARG A 1 183 ? 22.387 -3.224 -12.344 1.00 72.50 183 ARG A O 1
ATOM 1486 N N . GLN A 1 184 ? 20.567 -2.236 -13.205 1.00 69.69 184 GLN A N 1
ATOM 1487 C CA . GLN A 1 184 ? 20.849 -2.627 -14.591 1.00 69.69 184 GLN A CA 1
ATOM 1488 C C . GLN A 1 184 ? 22.133 -1.982 -15.115 1.00 69.69 184 GLN A C 1
ATOM 1490 O O . GLN A 1 184 ? 22.950 -2.677 -15.706 1.00 69.69 184 GLN A O 1
ATOM 1495 N N . ILE A 1 185 ? 22.347 -0.692 -14.850 1.00 68.38 185 ILE A N 1
ATOM 1496 C CA . ILE A 1 185 ? 23.581 0.012 -15.220 1.00 68.38 185 ILE A CA 1
ATOM 1497 C C . ILE A 1 185 ? 24.789 -0.633 -14.529 1.00 68.38 185 ILE A C 1
ATOM 1499 O O . ILE A 1 185 ? 25.753 -0.976 -15.201 1.00 68.38 185 ILE A O 1
ATOM 1503 N N . LYS A 1 186 ? 24.713 -0.905 -13.222 1.00 67.75 186 LYS A N 1
ATOM 1504 C CA . LYS A 1 186 ? 25.785 -1.573 -12.466 1.00 67.75 186 LYS A CA 1
ATOM 1505 C C . LYS A 1 186 ? 26.057 -2.998 -12.941 1.00 67.75 186 LYS A C 1
ATOM 1507 O O . LYS A 1 186 ? 27.203 -3.427 -12.901 1.00 67.75 186 LYS A O 1
ATOM 1512 N N . LEU A 1 187 ? 25.039 -3.744 -13.375 1.00 63.56 187 LEU A N 1
ATOM 1513 C CA . LEU A 1 187 ? 25.225 -5.061 -13.994 1.00 63.56 187 LEU A CA 1
ATOM 1514 C C . LEU A 1 187 ? 25.957 -4.932 -15.335 1.00 63.56 187 LEU A C 1
ATOM 1516 O O . LEU A 1 187 ? 26.903 -5.669 -15.578 1.00 63.56 187 LEU A O 1
ATOM 1520 N N . ILE A 1 188 ? 25.583 -3.946 -16.156 1.00 59.72 188 ILE A N 1
ATOM 1521 C CA . ILE A 1 188 ? 26.265 -3.636 -17.422 1.00 59.72 188 ILE A CA 1
ATOM 1522 C C . ILE A 1 188 ? 27.725 -3.203 -17.181 1.00 59.72 188 ILE A C 1
ATOM 1524 O O . ILE A 1 188 ? 28.606 -3.573 -17.953 1.00 59.72 188 ILE A O 1
ATOM 1528 N N . GLU A 1 189 ? 27.995 -2.437 -16.122 1.00 60.47 189 GLU A N 1
ATOM 1529 C CA . GLU A 1 189 ? 29.336 -1.948 -15.770 1.00 60.47 189 GLU A CA 1
ATOM 1530 C C . GLU A 1 189 ? 30.226 -3.029 -15.131 1.00 60.47 189 GLU A C 1
ATOM 1532 O O . GLU A 1 189 ? 31.411 -3.111 -15.454 1.00 60.47 189 GLU A O 1
ATOM 1537 N N . ASN A 1 190 ? 29.673 -3.873 -14.252 1.00 58.72 190 ASN A N 1
ATOM 1538 C CA 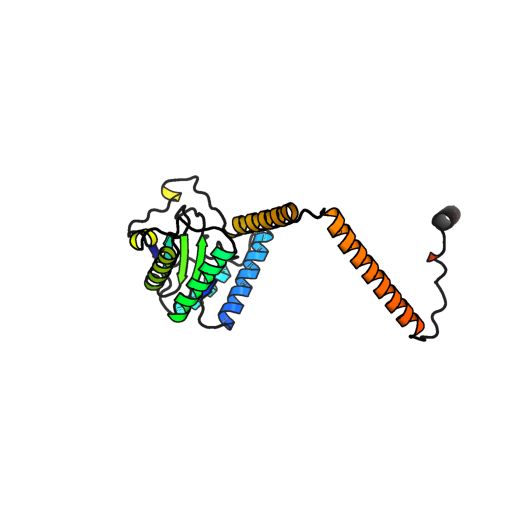. ASN A 1 190 ? 30.417 -4.933 -13.562 1.00 58.72 190 ASN A CA 1
ATOM 1539 C C . ASN A 1 190 ? 30.697 -6.151 -14.447 1.00 58.72 190 ASN A C 1
ATOM 1541 O O . ASN A 1 190 ? 31.658 -6.871 -14.178 1.00 58.72 190 ASN A O 1
ATOM 1545 N N . ASP A 1 191 ? 29.897 -6.388 -15.490 1.00 50.72 191 ASP A N 1
ATOM 1546 C CA . ASP A 1 191 ? 30.075 -7.568 -16.334 1.00 50.72 191 ASP A CA 1
ATOM 1547 C C . ASP A 1 191 ? 31.317 -7.513 -17.223 1.00 50.72 191 ASP A C 1
ATOM 1549 O O . ASP A 1 191 ? 31.660 -8.559 -17.756 1.00 50.72 191 ASP A O 1
ATOM 1553 N N . GLY A 1 192 ? 32.019 -6.377 -17.375 1.00 49.53 192 GLY A N 1
ATOM 1554 C CA . GLY A 1 192 ? 33.378 -6.288 -17.957 1.00 49.53 192 GLY A CA 1
ATOM 1555 C C . GLY A 1 192 ? 33.593 -6.883 -19.365 1.00 49.53 192 GLY A C 1
ATOM 1556 O O . GLY A 1 192 ? 34.672 -6.753 -19.938 1.00 49.53 192 GLY A O 1
ATOM 1557 N N . VAL A 1 193 ? 32.578 -7.510 -19.946 1.00 51.56 193 VAL A N 1
ATOM 1558 C CA . VAL A 1 193 ? 32.513 -8.094 -21.273 1.00 51.56 193 VAL A CA 1
ATOM 1559 C C . VAL A 1 193 ? 31.743 -7.073 -22.068 1.00 51.56 193 VAL A C 1
ATOM 1561 O O . VAL A 1 193 ? 30.515 -7.010 -22.012 1.00 51.56 193 VAL A O 1
ATOM 1564 N N . SER A 1 194 ? 32.533 -6.205 -22.699 1.00 57.75 194 SER A N 1
ATOM 1565 C CA . SER A 1 194 ? 32.167 -5.226 -23.709 1.00 57.75 194 SER A CA 1
ATOM 1566 C C . SER A 1 194 ? 30.720 -5.406 -24.162 1.00 57.75 194 SER A C 1
ATOM 1568 O O . SER A 1 194 ? 30.395 -6.369 -24.849 1.00 57.75 194 SER A O 1
ATOM 1570 N N . PHE A 1 195 ? 29.836 -4.480 -23.795 1.00 53.09 195 PHE A N 1
ATOM 1571 C CA . PHE A 1 195 ? 28.479 -4.377 -24.345 1.00 53.09 195 PHE A CA 1
ATOM 1572 C C . PHE A 1 195 ? 28.440 -4.663 -25.867 1.00 53.09 195 PHE A C 1
ATOM 1574 O O . PHE A 1 195 ? 27.496 -5.264 -26.380 1.00 53.09 195 PHE A O 1
ATOM 1581 N N . TYR A 1 196 ? 29.518 -4.320 -26.584 1.00 49.62 196 TYR A N 1
ATOM 1582 C CA . TYR A 1 196 ? 29.728 -4.645 -27.993 1.00 49.62 196 TYR A CA 1
ATOM 1583 C C . TYR A 1 196 ? 29.955 -6.137 -28.292 1.00 49.62 196 TYR A C 1
ATOM 1585 O O . TYR A 1 196 ? 29.440 -6.613 -29.296 1.00 49.62 196 TYR A O 1
ATOM 1593 N N . GLU A 1 197 ? 30.666 -6.890 -27.453 1.00 56.47 197 GLU A N 1
ATOM 1594 C CA . GLU A 1 197 ? 30.828 -8.348 -27.567 1.00 56.47 197 GLU A CA 1
ATOM 1595 C C . GLU A 1 197 ? 29.519 -9.090 -27.286 1.00 56.47 197 GLU A C 1
ATOM 1597 O O . GLU A 1 197 ? 29.180 -10.014 -28.024 1.00 56.47 197 GLU A O 1
ATOM 1602 N N . GLN A 1 198 ? 28.730 -8.668 -26.288 1.00 58.72 198 GLN A N 1
ATOM 1603 C CA . GLN A 1 198 ? 27.400 -9.251 -26.063 1.00 58.72 198 GLN A CA 1
ATOM 1604 C C . GLN A 1 198 ? 26.452 -8.949 -27.227 1.00 58.72 198 GLN A C 1
ATOM 1606 O O . GLN A 1 198 ? 25.779 -9.860 -27.708 1.00 58.72 198 GLN A O 1
ATOM 1611 N N . ILE A 1 199 ? 26.460 -7.717 -27.753 1.00 60.44 199 ILE A N 1
ATOM 1612 C CA . ILE A 1 199 ? 25.740 -7.388 -28.989 1.00 60.44 199 ILE A CA 1
ATOM 1613 C C . ILE A 1 199 ? 26.259 -8.215 -30.166 1.00 60.44 199 ILE A C 1
ATOM 1615 O O . ILE A 1 199 ? 25.450 -8.677 -30.964 1.00 60.44 199 ILE A O 1
ATOM 1619 N N . GLU A 1 200 ? 27.566 -8.445 -30.306 1.00 60.72 200 GLU A N 1
ATOM 1620 C CA . GLU A 1 200 ? 28.101 -9.300 -31.371 1.00 60.72 200 GLU A CA 1
ATOM 1621 C C . GLU A 1 200 ? 27.666 -10.760 -31.226 1.00 60.72 200 GLU A C 1
ATOM 1623 O O . GLU A 1 200 ? 27.344 -11.396 -32.232 1.00 60.72 200 GLU A O 1
ATOM 1628 N N . ILE A 1 201 ? 27.622 -11.294 -30.004 1.00 69.31 201 ILE A N 1
ATOM 1629 C CA . ILE A 1 201 ? 27.169 -12.659 -29.716 1.00 69.31 201 ILE A CA 1
ATOM 1630 C C . ILE A 1 201 ? 25.667 -12.789 -29.986 1.00 69.31 201 ILE A C 1
ATOM 1632 O O . ILE A 1 201 ? 25.257 -13.710 -30.691 1.00 69.31 201 ILE A O 1
ATOM 1636 N N . GLU A 1 202 ? 24.847 -11.862 -29.488 1.00 65.62 202 GLU A N 1
ATOM 1637 C CA . GLU A 1 202 ? 23.404 -11.777 -29.764 1.00 65.62 202 GLU A CA 1
ATOM 1638 C C . GLU A 1 202 ? 23.142 -11.649 -31.268 1.00 65.62 202 GLU A C 1
ATOM 1640 O O . GLU A 1 202 ? 22.308 -12.355 -31.834 1.00 65.62 202 GLU A O 1
ATOM 1645 N N . ARG A 1 203 ? 23.919 -10.810 -31.957 1.00 59.84 203 ARG A N 1
ATOM 1646 C CA . ARG A 1 203 ? 23.817 -10.592 -33.400 1.00 59.84 203 ARG A CA 1
ATOM 1647 C C . ARG A 1 203 ? 24.256 -11.825 -34.194 1.00 59.84 203 ARG A C 1
ATOM 1649 O O . ARG A 1 203 ? 23.591 -12.166 -35.170 1.00 59.84 203 ARG A O 1
ATOM 1656 N N . LYS A 1 204 ? 25.306 -12.543 -33.773 1.00 69.88 204 LYS A N 1
ATOM 1657 C CA . LYS A 1 204 ? 25.700 -13.843 -34.351 1.00 69.88 204 LYS A CA 1
ATOM 1658 C C . LYS A 1 204 ? 24.616 -14.896 -34.148 1.00 69.88 204 LYS A C 1
ATOM 1660 O O . LYS A 1 204 ? 24.205 -15.506 -35.130 1.00 69.88 204 LYS A O 1
ATOM 1665 N N . LYS A 1 205 ? 24.084 -15.039 -32.930 1.00 68.62 205 LYS A N 1
ATOM 1666 C CA . LYS A 1 205 ? 22.965 -15.946 -32.624 1.00 68.62 205 LYS A CA 1
ATOM 1667 C C . LYS A 1 205 ? 21.726 -15.607 -33.451 1.00 68.62 205 LYS A C 1
ATOM 1669 O O . LYS A 1 205 ? 21.081 -16.502 -33.986 1.00 68.62 205 LYS A O 1
ATOM 1674 N N . PHE A 1 206 ? 21.415 -14.323 -33.621 1.00 62.56 206 PHE A N 1
ATOM 1675 C CA . PHE A 1 206 ? 20.311 -13.858 -34.458 1.00 62.56 206 PHE A CA 1
ATOM 1676 C C . PHE A 1 206 ? 20.521 -14.204 -35.939 1.00 62.56 206 PHE A C 1
ATOM 1678 O O . PHE A 1 206 ? 19.594 -14.689 -36.589 1.00 62.56 206 PHE A O 1
ATOM 1685 N N . TYR A 1 207 ? 21.734 -14.024 -36.475 1.00 58.41 207 TYR A N 1
ATOM 1686 C CA . TYR A 1 207 ? 22.059 -14.424 -37.848 1.00 58.41 207 TYR A CA 1
ATOM 1687 C C . TYR A 1 207 ? 22.069 -15.943 -38.040 1.00 58.41 207 TYR A C 1
ATOM 1689 O O . TYR A 1 207 ? 21.602 -16.417 -39.072 1.00 58.41 207 TYR A O 1
ATOM 1697 N N . GLU A 1 208 ? 22.534 -16.721 -37.064 1.00 67.56 208 GLU A N 1
ATOM 1698 C CA . GLU A 1 208 ? 22.429 -18.184 -37.080 1.00 67.56 208 GLU A CA 1
ATOM 1699 C C . GLU A 1 208 ? 20.968 -18.631 -37.058 1.00 67.56 208 GLU A C 1
ATOM 1701 O O . GLU A 1 208 ? 20.572 -19.473 -37.864 1.00 67.56 208 GLU A O 1
ATOM 1706 N N . LEU A 1 209 ? 20.130 -18.018 -36.219 1.00 62.12 209 LEU A N 1
ATOM 1707 C CA . LEU A 1 209 ? 18.699 -18.311 -36.153 1.00 62.12 209 LEU A CA 1
ATOM 1708 C C . LEU A 1 209 ? 17.987 -17.945 -37.462 1.00 62.12 209 LEU A C 1
ATOM 1710 O O . LEU A 1 209 ? 17.145 -18.706 -37.942 1.00 62.12 209 LEU A O 1
ATOM 1714 N N . LEU A 1 210 ? 18.343 -16.808 -38.069 1.00 54.91 210 LEU A N 1
ATOM 1715 C CA . LEU A 1 210 ? 17.858 -16.400 -39.387 1.00 54.91 210 LEU A CA 1
ATOM 1716 C C . LEU A 1 210 ? 18.305 -17.377 -40.473 1.00 54.91 210 LEU A C 1
ATOM 1718 O O . LEU A 1 210 ? 17.471 -17.819 -41.254 1.00 54.91 210 LEU A O 1
ATOM 1722 N N . ASN A 1 211 ? 19.578 -17.765 -40.508 1.00 64.56 211 ASN A N 1
ATOM 1723 C CA . ASN A 1 211 ? 20.100 -18.709 -41.496 1.00 64.56 211 ASN A CA 1
ATOM 1724 C C . ASN A 1 211 ? 19.489 -20.104 -41.330 1.00 64.56 211 ASN A C 1
ATOM 1726 O O . ASN A 1 211 ? 19.176 -20.757 -42.324 1.00 64.56 211 ASN A O 1
ATOM 1730 N N . THR A 1 212 ? 19.230 -20.529 -40.094 1.00 65.25 212 THR A N 1
ATOM 1731 C CA . THR A 1 212 ? 18.549 -21.794 -39.790 1.00 65.25 212 THR A CA 1
ATOM 1732 C C . THR A 1 212 ? 17.082 -21.733 -40.209 1.00 65.25 212 THR A C 1
ATOM 1734 O O . THR A 1 212 ? 16.597 -22.643 -40.874 1.00 65.25 212 THR A O 1
ATOM 1737 N N . LYS A 1 213 ? 16.372 -20.631 -39.923 1.00 54.81 213 LYS A N 1
ATOM 1738 C CA . LYS A 1 213 ? 14.988 -20.420 -40.382 1.00 54.81 213 LYS A CA 1
ATOM 1739 C C . LYS A 1 213 ? 14.884 -20.287 -41.901 1.00 54.81 213 LYS A C 1
ATOM 1741 O O . LYS A 1 213 ? 13.929 -20.794 -42.478 1.00 54.81 213 LYS A O 1
ATOM 1746 N N . VAL A 1 214 ? 15.854 -19.657 -42.562 1.00 56.16 214 VAL A N 1
ATOM 1747 C CA . VAL A 1 214 ? 15.931 -19.556 -44.029 1.00 56.16 214 VAL A CA 1
ATOM 1748 C C . VAL A 1 214 ? 16.275 -20.911 -44.652 1.00 56.16 214 VAL A C 1
ATOM 1750 O O . VAL A 1 214 ? 15.705 -21.255 -45.683 1.00 56.16 214 VAL A O 1
ATOM 1753 N N . GLY A 1 215 ? 17.138 -21.711 -44.020 1.00 57.84 215 GLY A N 1
ATOM 1754 C CA . GLY A 1 215 ? 17.439 -23.089 -44.420 1.00 57.84 215 GLY A CA 1
ATOM 1755 C C . GLY A 1 215 ? 16.238 -24.024 -44.269 1.00 57.84 215 GLY A C 1
ATOM 1756 O O . GLY A 1 215 ? 15.918 -24.756 -45.199 1.00 57.84 215 GLY A O 1
ATOM 1757 N N . LEU A 1 216 ? 15.516 -23.923 -43.149 1.00 55.56 216 LEU A N 1
ATOM 1758 C CA . LEU A 1 216 ? 14.250 -24.624 -42.914 1.00 55.56 216 LEU A CA 1
ATOM 1759 C C . LEU A 1 216 ? 13.161 -24.166 -43.887 1.00 55.56 216 LEU A C 1
ATOM 1761 O O . LEU A 1 216 ? 12.408 -24.985 -44.392 1.00 55.56 216 LEU A O 1
ATOM 1765 N N . SER A 1 217 ? 13.102 -22.873 -44.211 1.00 50.84 217 SER A N 1
ATOM 1766 C CA . SER A 1 217 ? 12.176 -22.348 -45.221 1.00 50.84 217 SER A CA 1
ATOM 1767 C C . SER A 1 217 ? 12.541 -22.838 -46.623 1.00 50.84 217 SER A C 1
ATOM 1769 O O . SER A 1 217 ? 11.651 -23.183 -47.387 1.00 50.84 217 SER A O 1
ATOM 1771 N N . LYS A 1 218 ? 13.835 -22.934 -46.964 1.00 51.78 218 LYS A N 1
ATOM 1772 C CA . LYS A 1 218 ? 14.311 -23.530 -48.224 1.00 51.78 218 LYS A CA 1
ATOM 1773 C C . LYS A 1 218 ? 13.974 -25.014 -48.319 1.00 51.78 218 LYS A C 1
ATOM 1775 O O . LYS A 1 218 ? 13.480 -25.430 -49.359 1.00 51.78 218 LYS A O 1
ATOM 1780 N N . SER A 1 219 ? 14.176 -25.786 -47.253 1.00 54.25 219 SER A N 1
ATOM 1781 C CA . SER A 1 219 ? 13.838 -27.213 -47.240 1.00 54.25 219 SER A CA 1
ATOM 1782 C C . SER A 1 219 ? 12.324 -27.447 -47.231 1.00 54.25 219 SER A C 1
ATOM 1784 O O . SER A 1 219 ? 11.847 -28.373 -47.879 1.00 54.25 219 SER A O 1
ATOM 1786 N N . LEU A 1 220 ? 11.542 -26.574 -46.585 1.00 49.97 220 LEU A N 1
ATOM 1787 C CA . LEU A 1 220 ? 10.081 -26.537 -46.706 1.00 49.97 220 LEU A CA 1
ATOM 1788 C C . LEU A 1 220 ? 9.654 -26.196 -48.140 1.00 49.97 220 LEU A C 1
ATOM 1790 O O . LEU A 1 220 ? 8.761 -26.848 -48.666 1.00 49.97 220 LEU A O 1
ATOM 1794 N N . ILE A 1 221 ? 10.307 -25.250 -48.817 1.00 47.47 221 ILE A N 1
ATOM 1795 C CA . ILE A 1 221 ? 10.028 -24.908 -50.223 1.00 47.47 221 ILE A CA 1
ATOM 1796 C C . ILE A 1 221 ? 10.433 -26.047 -51.181 1.00 47.47 221 ILE A C 1
ATOM 1798 O O . ILE A 1 221 ? 9.723 -26.297 -52.151 1.00 47.47 221 ILE A O 1
ATOM 1802 N N . GLU A 1 222 ? 11.522 -26.773 -50.913 1.00 50.25 222 GLU A N 1
ATOM 1803 C CA . GLU A 1 222 ? 11.951 -27.937 -51.709 1.00 50.25 222 GLU A CA 1
ATOM 1804 C C . GLU A 1 222 ? 11.062 -29.173 -51.489 1.00 50.25 222 GLU A C 1
ATOM 1806 O O . GLU A 1 222 ? 10.794 -29.913 -52.438 1.00 50.25 222 GLU A O 1
ATOM 1811 N N . ASN A 1 223 ? 10.552 -29.376 -50.268 1.00 47.84 223 ASN A N 1
ATOM 1812 C CA . ASN A 1 223 ? 9.694 -30.515 -49.921 1.00 47.84 223 ASN A CA 1
ATOM 1813 C C . ASN A 1 223 ? 8.207 -30.277 -50.211 1.00 47.84 223 ASN A C 1
ATOM 1815 O O . ASN A 1 223 ? 7.456 -31.233 -50.415 1.00 47.84 223 ASN A O 1
ATOM 1819 N N . THR A 1 224 ? 7.765 -29.021 -50.293 1.00 43.12 224 THR A N 1
ATOM 1820 C CA . THR A 1 224 ? 6.400 -28.697 -50.714 1.00 43.12 224 THR A CA 1
ATOM 1821 C C . THR A 1 224 ? 6.369 -28.621 -52.240 1.00 43.12 224 THR A C 1
ATOM 1823 O O . THR A 1 224 ? 6.428 -27.548 -52.837 1.00 43.12 224 THR A O 1
ATOM 1826 N N . ARG A 1 225 ? 6.266 -29.780 -52.904 1.00 52.12 225 ARG A N 1
ATOM 1827 C CA . ARG A 1 225 ? 5.861 -29.854 -54.318 1.00 52.12 225 ARG A CA 1
ATOM 1828 C C . ARG A 1 225 ? 4.446 -29.283 -54.466 1.00 52.12 225 ARG A C 1
ATOM 1830 O O . ARG A 1 225 ? 3.471 -30.025 -54.512 1.00 52.12 225 ARG A O 1
ATOM 1837 N N . ILE A 1 226 ? 4.334 -27.964 -54.584 1.00 40.47 226 ILE A N 1
ATOM 1838 C CA . ILE A 1 226 ? 3.148 -27.298 -55.119 1.00 40.47 226 ILE A CA 1
ATOM 1839 C C . ILE A 1 226 ? 3.497 -26.856 -56.530 1.00 40.47 226 ILE A C 1
ATOM 1841 O O . ILE A 1 226 ? 4.263 -25.923 -56.774 1.00 40.47 226 ILE A O 1
ATOM 1845 N N . GLY A 1 227 ? 2.945 -27.606 -57.479 1.00 42.81 227 GLY A N 1
ATOM 1846 C CA . GLY A 1 227 ? 2.916 -27.223 -58.873 1.00 42.81 227 GLY A CA 1
ATOM 1847 C C . GLY A 1 227 ? 2.181 -25.897 -59.069 1.00 42.81 227 GLY A C 1
ATOM 1848 O O . GLY A 1 227 ? 1.203 -25.596 -58.394 1.00 42.81 227 GLY A O 1
ATOM 1849 N N . LYS A 1 228 ? 2.646 -25.159 -60.082 1.00 46.75 228 LYS A N 1
ATOM 1850 C CA . LYS A 1 228 ? 1.991 -24.009 -60.722 1.00 46.75 228 LYS A CA 1
ATOM 1851 C C . LYS A 1 228 ? 1.770 -22.762 -59.849 1.00 46.75 228 LYS A C 1
ATOM 1853 O O . LYS A 1 228 ? 0.635 -22.411 -59.579 1.00 46.75 228 LYS A O 1
ATOM 1858 N N . VAL A 1 229 ? 2.827 -21.969 -59.656 1.00 39.62 229 VAL A N 1
ATOM 1859 C CA . VAL A 1 229 ? 2.788 -20.519 -59.961 1.00 39.62 229 VAL A CA 1
ATOM 1860 C C . VAL A 1 229 ? 4.147 -20.126 -60.544 1.00 39.62 229 VAL A C 1
ATOM 1862 O O . VAL A 1 229 ? 5.098 -19.814 -59.836 1.00 39.62 229 VAL A O 1
ATOM 1865 N N . ARG A 1 230 ? 4.268 -20.215 -61.871 1.00 47.91 230 ARG A N 1
ATOM 1866 C CA . ARG A 1 230 ? 5.427 -19.730 -62.629 1.00 47.91 230 ARG A CA 1
ATOM 1867 C C . ARG A 1 230 ? 4.965 -18.495 -63.391 1.00 47.91 230 ARG A C 1
ATOM 1869 O O . ARG A 1 230 ? 4.334 -18.642 -64.433 1.00 47.91 230 ARG A O 1
ATOM 1876 N N . LYS A 1 231 ? 5.223 -17.319 -62.825 1.00 43.16 231 LYS A N 1
ATOM 1877 C CA . LYS A 1 231 ? 5.369 -15.999 -63.465 1.00 43.16 231 LYS A CA 1
ATOM 1878 C C . LYS A 1 231 ? 5.625 -15.006 -62.326 1.00 43.16 231 LYS A C 1
ATOM 1880 O O . LYS A 1 231 ? 4.976 -15.113 -61.299 1.00 43.16 231 LYS A O 1
ATOM 1885 N N . ASP A 1 232 ? 6.606 -14.125 -62.503 1.00 42.44 232 ASP A N 1
ATOM 1886 C CA . ASP A 1 232 ? 6.952 -12.983 -61.627 1.00 42.44 232 ASP A CA 1
ATOM 1887 C C . ASP A 1 232 ? 8.172 -13.121 -60.692 1.00 42.44 232 ASP A C 1
ATOM 1889 O O . ASP A 1 232 ? 8.339 -12.330 -59.768 1.00 42.44 232 ASP A O 1
ATOM 1893 N N . TYR A 1 233 ? 9.118 -14.023 -60.985 1.00 38.72 233 TYR A N 1
ATOM 1894 C CA . TYR A 1 233 ? 10.409 -14.070 -60.264 1.00 38.72 233 TYR A CA 1
ATOM 1895 C C . TYR A 1 233 ? 11.533 -13.195 -60.870 1.00 38.72 233 TYR A C 1
ATOM 1897 O O . TYR A 1 233 ? 12.613 -13.096 -60.291 1.00 38.72 233 TYR A O 1
ATOM 1905 N N . ASP A 1 234 ? 11.305 -12.519 -62.003 1.00 44.91 234 ASP A N 1
ATOM 1906 C CA . ASP A 1 234 ? 12.353 -11.739 -62.695 1.00 44.91 234 ASP A CA 1
ATOM 1907 C C . ASP A 1 234 ? 12.372 -10.238 -62.357 1.00 44.91 234 ASP A C 1
ATOM 1909 O O . ASP A 1 234 ? 13.256 -9.507 -62.809 1.00 44.91 234 ASP A O 1
ATOM 1913 N N . TYR A 1 235 ? 11.448 -9.750 -61.522 1.00 42.62 235 TYR A N 1
ATOM 1914 C CA . TYR A 1 235 ? 11.452 -8.339 -61.113 1.00 42.62 235 TYR A CA 1
ATOM 1915 C C . TYR A 1 235 ? 12.595 -8.018 -60.134 1.00 42.62 235 TYR A C 1
ATOM 1917 O O . TYR A 1 235 ? 13.240 -6.976 -60.242 1.00 42.62 235 TYR A O 1
ATOM 1925 N N . TYR A 1 236 ? 12.912 -8.945 -59.226 1.00 43.50 236 TYR A N 1
ATOM 1926 C CA . TYR A 1 236 ? 13.867 -8.718 -58.132 1.00 43.50 236 TYR A CA 1
ATOM 1927 C C . TYR A 1 236 ? 15.330 -9.025 -58.485 1.00 43.50 236 TYR A C 1
ATOM 1929 O O . TYR A 1 236 ? 16.216 -8.831 -57.658 1.00 43.50 236 TYR A O 1
ATOM 1937 N N . LYS A 1 237 ? 15.609 -9.465 -59.720 1.00 45.38 237 LYS A N 1
ATOM 1938 C CA . LYS A 1 237 ? 16.976 -9.707 -60.221 1.00 45.38 237 LYS A CA 1
ATOM 1939 C C . LYS A 1 237 ? 17.588 -8.512 -60.957 1.00 45.38 237 LYS A C 1
ATOM 1941 O O . LYS A 1 237 ? 18.728 -8.578 -61.412 1.00 45.38 237 LYS A O 1
ATOM 1946 N N . LYS A 1 238 ? 16.840 -7.417 -61.103 1.00 51.84 238 LYS A N 1
ATOM 1947 C CA . LYS A 1 238 ? 17.312 -6.203 -61.770 1.00 51.84 238 LYS A CA 1
ATOM 1948 C C . LYS A 1 238 ? 18.212 -5.404 -60.827 1.00 51.84 238 LYS A C 1
ATOM 1950 O O . LYS A 1 238 ? 17.790 -5.016 -59.742 1.00 51.84 238 LYS A O 1
ATOM 1955 N N . SER A 1 239 ? 19.460 -5.165 -61.237 1.00 55.41 239 SER A N 1
ATOM 1956 C CA . SER A 1 239 ? 20.377 -4.314 -60.474 1.00 55.41 239 SER A CA 1
ATOM 1957 C C . SER A 1 239 ? 19.791 -2.906 -60.325 1.00 55.41 239 SER A C 1
ATOM 1959 O O . SER A 1 239 ? 19.024 -2.440 -61.171 1.00 55.41 239 SER A O 1
ATOM 1961 N N . THR A 1 240 ? 20.183 -2.186 -59.275 1.00 51.22 240 THR A N 1
ATOM 1962 C CA . THR A 1 240 ? 19.724 -0.812 -58.993 1.00 51.22 240 THR A CA 1
ATOM 1963 C C . THR A 1 240 ? 19.906 0.129 -60.195 1.00 51.22 240 THR A C 1
ATOM 1965 O O . THR A 1 240 ? 19.148 1.081 -60.379 1.00 51.22 240 THR A O 1
ATOM 1968 N N . VAL A 1 241 ? 20.888 -0.167 -61.055 1.00 57.75 241 VAL A N 1
ATOM 1969 C CA . VAL A 1 241 ? 21.165 0.546 -62.308 1.00 57.75 241 VAL A CA 1
ATOM 1970 C C . VAL A 1 241 ? 20.111 0.254 -63.383 1.00 57.75 241 VAL A C 1
ATOM 1972 O O . VAL A 1 241 ? 19.677 1.184 -64.064 1.00 57.75 241 VAL A O 1
ATOM 1975 N N . SER A 1 242 ? 19.651 -0.994 -63.529 1.00 59.22 242 SER A N 1
ATOM 1976 C CA . SER A 1 242 ? 18.624 -1.328 -64.524 1.00 59.22 242 SER A CA 1
ATOM 1977 C C . SER A 1 242 ? 17.224 -0.889 -64.083 1.00 59.22 242 SER A C 1
ATOM 1979 O O . SER A 1 242 ? 16.468 -0.381 -64.908 1.00 59.22 242 SER A O 1
ATOM 1981 N N . LEU A 1 243 ? 16.930 -0.923 -62.776 1.00 57.84 243 LEU A N 1
ATOM 1982 C CA . LEU A 1 243 ? 15.706 -0.339 -62.213 1.00 57.84 243 LEU A CA 1
ATOM 1983 C C . LEU A 1 243 ? 15.626 1.176 -62.462 1.00 57.84 243 LEU A C 1
ATOM 1985 O O . LEU A 1 243 ? 14.586 1.668 -62.893 1.00 57.84 243 LEU A O 1
ATOM 1989 N N . LYS A 1 244 ? 16.728 1.920 -62.270 1.00 59.19 244 LYS A N 1
ATOM 1990 C CA . LYS A 1 244 ? 16.787 3.362 -62.590 1.00 59.19 244 LYS A CA 1
ATOM 1991 C C . LYS A 1 244 ? 16.578 3.647 -64.079 1.00 59.19 244 LYS A C 1
ATOM 1993 O O . LYS A 1 244 ? 15.965 4.660 -64.419 1.00 59.19 244 LYS A O 1
ATOM 1998 N N . ARG A 1 245 ? 17.089 2.784 -64.962 1.00 68.50 245 ARG A N 1
ATOM 1999 C CA . ARG A 1 245 ? 16.952 2.936 -66.418 1.00 68.50 245 ARG A CA 1
ATOM 2000 C C . ARG A 1 245 ? 15.503 2.736 -66.864 1.00 68.50 245 ARG A C 1
ATOM 2002 O O . ARG A 1 245 ? 14.972 3.591 -67.567 1.00 68.50 245 ARG A O 1
ATOM 2009 N N . ASP A 1 246 ? 14.848 1.695 -66.358 1.00 67.38 246 ASP A N 1
ATOM 2010 C CA . ASP A 1 246 ? 13.437 1.411 -66.644 1.00 67.38 246 ASP A CA 1
ATOM 2011 C C . ASP A 1 246 ? 12.507 2.512 -66.118 1.00 67.38 246 ASP A C 1
ATOM 2013 O O . ASP A 1 246 ? 11.541 2.889 -66.783 1.00 67.38 246 ASP A O 1
ATOM 2017 N N . LEU A 1 247 ? 12.806 3.068 -64.938 1.00 60.19 247 LEU A N 1
ATOM 2018 C CA . LEU A 1 247 ? 12.037 4.176 -64.366 1.00 60.19 247 LEU A CA 1
ATOM 2019 C C . LEU A 1 247 ? 12.170 5.453 -65.202 1.00 60.19 247 LEU A C 1
ATOM 2021 O O . LEU A 1 247 ? 11.162 6.102 -65.478 1.00 60.19 247 LEU A O 1
ATOM 2025 N N . LYS A 1 248 ? 13.383 5.782 -65.671 1.00 69.94 248 LYS A N 1
ATOM 2026 C CA . LYS A 1 248 ? 13.593 6.900 -66.605 1.00 69.94 248 LYS A CA 1
ATOM 2027 C C . LYS A 1 248 ? 12.803 6.707 -67.898 1.00 69.94 248 LYS A C 1
ATOM 2029 O O . LYS A 1 248 ? 12.093 7.619 -68.308 1.00 69.94 248 LYS A O 1
ATOM 2034 N N . GLN A 1 249 ? 12.859 5.513 -68.483 1.00 71.69 249 GLN A N 1
ATOM 2035 C CA . GLN A 1 249 ? 12.190 5.219 -69.749 1.00 71.69 249 GLN A CA 1
ATOM 2036 C C . GLN A 1 249 ? 10.657 5.236 -69.618 1.00 71.69 249 GLN A C 1
ATOM 2038 O O . GLN A 1 249 ? 9.958 5.718 -70.508 1.00 71.69 249 GLN A O 1
ATOM 2043 N N . LYS A 1 250 ? 10.114 4.797 -68.475 1.00 72.19 250 LYS A N 1
ATOM 2044 C CA . LYS A 1 250 ? 8.680 4.927 -68.169 1.00 72.19 250 LYS A CA 1
ATOM 2045 C C . LYS A 1 250 ? 8.242 6.382 -67.999 1.00 72.19 250 LYS A C 1
ATOM 2047 O O . LYS A 1 250 ? 7.186 6.737 -68.514 1.00 72.19 250 LYS A O 1
ATOM 2052 N N . ILE A 1 251 ? 9.035 7.215 -67.322 1.00 70.38 251 ILE A N 1
ATOM 2053 C CA . ILE A 1 251 ? 8.749 8.653 -67.160 1.00 70.38 251 ILE A CA 1
ATOM 2054 C C . ILE A 1 251 ? 8.772 9.366 -68.518 1.00 70.38 251 ILE A C 1
ATOM 2056 O O . ILE A 1 251 ? 7.914 10.202 -68.794 1.00 70.38 251 ILE A O 1
ATOM 2060 N N . GLU A 1 252 ? 9.719 9.017 -69.384 1.00 72.81 252 GLU A N 1
ATOM 2061 C CA . GLU A 1 252 ? 9.867 9.601 -70.719 1.00 72.81 252 GLU A CA 1
ATOM 2062 C C . GLU A 1 252 ? 8.705 9.214 -71.648 1.00 72.81 252 GLU A C 1
ATOM 2064 O O . GLU A 1 252 ? 8.095 10.079 -72.275 1.00 72.81 252 GLU A O 1
ATOM 2069 N N . ASN A 1 253 ? 8.284 7.946 -71.620 1.00 72.31 253 ASN A N 1
ATOM 2070 C CA . ASN A 1 253 ? 7.086 7.487 -72.327 1.00 72.31 253 ASN A CA 1
ATOM 2071 C C . ASN A 1 253 ? 5.798 8.145 -71.808 1.00 72.31 253 ASN A C 1
ATOM 2073 O O . ASN A 1 253 ? 4.882 8.398 -72.588 1.00 72.31 253 ASN A O 1
ATOM 2077 N N . PHE A 1 254 ? 5.717 8.442 -70.508 1.00 63.16 254 PHE A N 1
ATOM 2078 C CA . PHE A 1 254 ? 4.585 9.173 -69.934 1.00 63.16 254 PHE A CA 1
ATOM 2079 C C . PHE A 1 254 ? 4.554 10.635 -70.391 1.00 63.16 254 PHE A C 1
ATOM 2081 O O . PHE A 1 254 ? 3.494 11.143 -70.741 1.00 63.16 254 PHE A O 1
ATOM 2088 N N . ARG A 1 255 ? 5.714 11.300 -70.448 1.00 67.19 255 ARG A N 1
ATOM 2089 C CA . ARG A 1 255 ? 5.832 12.678 -70.954 1.00 67.19 255 ARG A CA 1
ATOM 2090 C C . ARG A 1 255 ? 5.475 12.785 -72.434 1.00 67.19 255 ARG A C 1
ATOM 2092 O O . ARG A 1 255 ? 4.833 13.752 -72.821 1.00 67.19 255 ARG A O 1
ATOM 2099 N N . ASN A 1 256 ? 5.827 11.778 -73.232 1.00 66.00 256 ASN A N 1
ATOM 2100 C CA . ASN A 1 256 ? 5.477 11.723 -74.652 1.00 66.00 256 ASN A CA 1
ATOM 2101 C C . ASN A 1 256 ? 3.994 11.411 -74.908 1.00 66.00 256 ASN A C 1
ATOM 2103 O O . ASN A 1 256 ? 3.508 11.716 -75.985 1.00 66.00 256 ASN A O 1
ATOM 2107 N N . LYS A 1 257 ? 3.273 10.824 -73.941 1.00 64.25 257 LYS A N 1
ATOM 2108 C CA . LYS A 1 257 ? 1.811 10.626 -74.009 1.00 64.25 257 LYS A CA 1
ATOM 2109 C C . LYS A 1 257 ? 0.995 11.844 -73.558 1.00 64.25 257 LYS A C 1
ATOM 2111 O O . LYS A 1 257 ? -0.214 11.853 -73.750 1.00 64.25 257 LYS A O 1
ATOM 2116 N N . LEU A 1 258 ? 1.637 12.811 -72.901 1.00 56.69 258 LEU A N 1
ATOM 2117 C CA . LEU A 1 258 ? 1.025 14.054 -72.415 1.00 56.69 258 LEU A CA 1
ATOM 2118 C C . LEU A 1 258 ? 1.301 15.256 -73.342 1.00 56.69 258 LEU A C 1
ATOM 2120 O O . LEU A 1 258 ? 0.873 16.365 -73.029 1.00 56.69 258 LEU A O 1
ATOM 2124 N N . ARG A 1 259 ? 2.028 15.040 -74.443 1.00 49.22 259 ARG A N 1
ATOM 2125 C CA . ARG A 1 259 ? 2.155 15.955 -75.584 1.00 49.22 259 ARG A CA 1
ATOM 2126 C C . ARG A 1 259 ? 1.251 15.472 -76.707 1.00 49.22 259 ARG A C 1
ATOM 2128 O O . ARG A 1 259 ? 0.746 16.352 -77.430 1.00 49.22 259 ARG A O 1
#

Sequence (259 aa):
MIQQARSSNSRSFLREAEDCVLILDSVENINYFQSLINNVVAKRKNNETYTGAKEAREQLLALLKRYGEVKTANVWCRNLIVEIDKINELRNILAKKLDEKNIFGVLEIHLQDREINSPHLQFVGIKAEEAETIIAQTVVELGYEISLESAMSKKNFIPYYEENSKARTISLSEQLSFEKQERQIKLIENDGVSFYEQIEIERKKFYELLNTKVGLSKSLIENTRIGKVRKDYDYYKKSTVSLKRDLKQKIENFRNKLR